Protein AF-A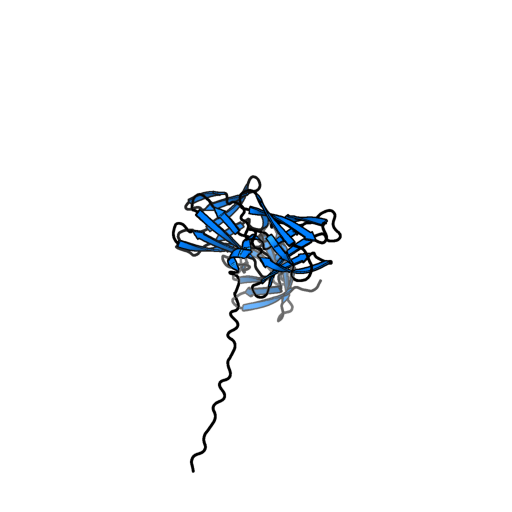0A2Z4GGL8-F1 (afdb_monomer)

Foldseek 3Di:
DDDDDDDDDDPDPPPPPPLPPLVVCLLVAAWFAWPPDPAGIWGWDDDPSFIKIDRVPPGIFTWDDDPDPQKTAGPVAGWIKHFDDDVQHTQWIWTGHPNDIIITGGDADQQVLVAAKWAFDPPDPFGIWGWDDDPNWIKIQTPNPGIFTWADHSHHQWTATPPQRKIWHFDADPVRGGFKTWIQRPNVRDITITTGPPCLVVVPVVLVAAKWAWDPDRKIWGWDDDPNFIWIDIPVDIFTWDDDPDRQKTAGPPAGWIKHFDADPVSHTAKIWIAHPNDTIIIGGDDD

pLDDT: mean 87.92, std 16.11, range [33.91, 98.38]

Mean predicted aligned error: 14.12 Å

Organism: NCBI:txid1784714

Sequence (288 aa):
MKKLLTLALLAFGVSNSYAQDAAKFDKYIGEYSVKDAPFSTIIISMNGGSLWGEAVGSGDSELLASDQENVFDLTSVDGTVSFAAEQGIIKSVVLSMNGEQVTGTRQFAPLSDFAGVYNFEAGGPVSKITVGEENGELSIDVPEFGQSTIENTSVNDMFYEPNYQSDFIFERNENGEVVKLKVDVKSQGVTLMGEKEMAATENSLEMYVGNFNFVDIDMSLQTKIKDGKIYGITEQGEAFLSATDEAHLYNIEGVPGTVKFKVNEVGSVTEVVLTYDGQPMTAYPSAE

Solvent-accessible surface area (backbone atoms only — not comparable to full-atom values): 16291 Å² total; per-residue (Å²): 141,81,85,84,80,83,81,81,80,78,81,76,78,79,77,80,74,76,70,52,67,56,80,76,48,42,45,66,39,43,43,17,48,32,69,98,58,103,37,55,38,36,40,30,44,78,56,97,62,40,43,31,41,30,38,52,98,76,52,66,29,51,45,43,81,49,99,47,87,60,28,21,37,41,72,78,49,81,36,37,42,36,54,45,62,58,98,83,23,55,46,34,41,35,44,36,46,90,91,44,77,48,57,18,43,52,59,74,81,65,70,72,61,69,41,42,44,25,45,31,55,87,92,52,96,49,60,45,39,38,33,42,79,51,99,93,36,40,29,36,38,27,89,87,79,46,74,50,61,39,40,85,49,28,35,78,61,29,28,39,28,77,92,61,48,22,41,42,38,51,40,59,50,99,87,68,46,62,46,33,39,37,38,39,28,62,81,75,74,44,78,46,64,20,41,40,53,68,68,61,68,77,71,44,67,66,53,66,42,45,50,25,39,36,77,93,48,102,49,45,42,38,32,39,81,53,96,92,32,45,32,41,38,39,93,88,50,69,37,47,44,41,82,52,98,49,86,60,30,24,37,38,57,95,51,79,35,35,41,36,54,40,63,48,98,86,60,43,59,63,35,36,39,40,30,49,83,87,44,77,44,52,22,33,65,54,84,130

Secondary structure (DSSP, 8-state):
---------------------GGGTTTT-EEEEESSSS-SEEEEEEETTEEEEEETTTEEEEEEE-SSTTEEEESSSSEEEEEEEETTEEEEEEEEETTEEEEEEEEPPPGGGT-EEEEE-TTSS-SEEEEEEETTEEEEEETTTEEEEEEE-SSTTEEEETTTTEEEEEEE-TTS-EEEEEEEETTTTEEEEEEE----GGG-GGGG-EEEEESSSS-EEEEEEETTEEEEEETTEEEEEEE-SSTTEEEETTSSEEEEEEE-TTS-EEEEEEEETTEEEEEEEPP-

Nearest PDB structures (foldseek):
  4run-assembly3_B  TM=5.864E-01  e=2.606E-01  Homo sapiens
  3eyc-assembly4_D  TM=5.874E-01  e=2.734E-01  Homo sapiens
  7dru-assembly4_D  TM=4.664E-01  e=8.249E-01  Canis lupus familiaris
  6xve-assembly1_A-2  TM=4.818E-01  e=2.054E+00  Bos taurus
  3bx8-assembly2_B  TM=3.325E-01  e=3.476E-01  unclassified

Radius of gyration: 28.77 Å; Cα contacts (8 Å, |Δi|>4): 601; chains: 1; bounding box: 98×62×64 Å

Structure (mmCIF, N/CA/C/O backbone):
data_AF-A0A2Z4GGL8-F1
#
_entry.id   AF-A0A2Z4GGL8-F1
#
loop_
_atom_site.group_PDB
_atom_site.id
_atom_site.type_symbol
_atom_site.label_atom_id
_atom_site.label_alt_id
_atom_site.label_comp_id
_atom_site.label_asym_id
_atom_site.label_entity_id
_atom_site.label_seq_id
_atom_site.pdbx_PDB_ins_code
_atom_site.Cartn_x
_atom_site.Cartn_y
_atom_site.Cartn_z
_atom_site.occupancy
_atom_site.B_iso_or_equiv
_atom_site.auth_seq_id
_atom_site.auth_comp_id
_atom_site.auth_asym_id
_atom_site.auth_atom_id
_atom_site.pdbx_PDB_model_num
ATOM 1 N N . MET A 1 1 ? -61.496 -43.560 -10.356 1.00 45.69 1 MET A N 1
ATOM 2 C CA . MET A 1 1 ? -60.094 -43.127 -10.174 1.00 45.69 1 MET A CA 1
ATOM 3 C C . MET A 1 1 ? -60.046 -41.610 -10.204 1.00 45.69 1 MET A C 1
ATOM 5 O O . MET A 1 1 ? -60.353 -41.052 -11.244 1.00 45.69 1 MET A O 1
ATOM 9 N N . LYS A 1 2 ? -59.716 -40.960 -9.087 1.00 35.81 2 LYS A N 1
ATOM 10 C CA . LYS A 1 2 ? -59.215 -39.576 -9.022 1.00 35.81 2 LYS A CA 1
ATOM 11 C C . LYS A 1 2 ? -58.495 -39.460 -7.677 1.00 35.81 2 LYS A C 1
ATOM 13 O O . LYS A 1 2 ? -59.139 -39.374 -6.640 1.00 35.81 2 LYS A O 1
ATOM 18 N N . LYS A 1 3 ? -57.170 -39.619 -7.699 1.00 36.94 3 LYS A N 1
ATOM 19 C CA . LYS A 1 3 ? -56.310 -39.382 -6.535 1.00 36.94 3 LYS A CA 1
ATOM 20 C C . LYS A 1 3 ? -56.195 -37.866 -6.375 1.00 36.94 3 LYS A C 1
ATOM 22 O O . LYS A 1 3 ? -55.784 -37.198 -7.319 1.00 36.94 3 LYS A O 1
ATOM 27 N N . LEU A 1 4 ? -56.607 -37.341 -5.226 1.00 35.47 4 LEU A N 1
ATOM 28 C CA . LEU A 1 4 ? -56.397 -35.945 -4.857 1.00 35.47 4 LEU A CA 1
ATOM 29 C C . LEU A 1 4 ? -54.989 -35.859 -4.250 1.00 35.47 4 LEU A C 1
ATOM 31 O O . LEU A 1 4 ? -54.737 -36.452 -3.204 1.00 35.47 4 LEU A O 1
ATOM 35 N N . LEU A 1 5 ? -54.057 -35.222 -4.959 1.00 37.44 5 LEU A N 1
ATOM 36 C CA . LEU A 1 5 ? -52.715 -34.939 -4.453 1.00 37.44 5 LEU A CA 1
ATOM 37 C C . LEU A 1 5 ? -52.789 -33.650 -3.625 1.00 37.44 5 LEU A C 1
ATOM 39 O O . LEU A 1 5 ? -53.087 -32.589 -4.169 1.00 37.44 5 LEU A O 1
ATOM 43 N N . THR A 1 6 ? -52.529 -33.741 -2.324 1.00 36.78 6 THR A N 1
ATOM 44 C CA . THR A 1 6 ? -52.338 -32.573 -1.457 1.00 36.78 6 THR A CA 1
ATOM 45 C C . THR A 1 6 ? -50.901 -32.088 -1.628 1.00 36.78 6 THR A C 1
ATOM 47 O O . THR A 1 6 ? -49.962 -32.792 -1.262 1.00 36.78 6 THR A O 1
ATOM 50 N N . LEU A 1 7 ? -50.727 -30.907 -2.221 1.00 33.91 7 LEU A N 1
ATOM 51 C CA . LEU A 1 7 ? -49.433 -30.246 -2.368 1.00 33.91 7 LEU A CA 1
ATOM 52 C C . LEU A 1 7 ? -49.121 -29.497 -1.061 1.00 33.91 7 LEU A C 1
ATOM 54 O O . LEU A 1 7 ? -49.798 -28.527 -0.727 1.00 33.91 7 LEU A O 1
ATOM 58 N N . ALA A 1 8 ? -48.135 -29.975 -0.303 1.00 40.47 8 ALA A N 1
ATOM 59 C CA . ALA A 1 8 ? -47.608 -29.269 0.859 1.00 40.47 8 ALA A CA 1
ATOM 60 C C . ALA A 1 8 ? -46.705 -28.124 0.376 1.00 40.47 8 ALA A C 1
ATOM 62 O O . ALA A 1 8 ? -45.658 -28.362 -0.225 1.00 40.47 8 ALA A O 1
ATOM 63 N N . LEU A 1 9 ? -47.134 -26.884 0.611 1.00 34.00 9 LEU A N 1
ATOM 64 C CA . LEU A 1 9 ? -46.344 -25.687 0.347 1.00 34.00 9 LEU A CA 1
ATOM 65 C C . LEU A 1 9 ? -45.307 -25.545 1.477 1.00 34.00 9 LEU A C 1
ATOM 67 O O . LEU A 1 9 ? -45.643 -25.142 2.589 1.00 34.00 9 LEU A O 1
ATOM 71 N N . LEU A 1 10 ? -44.058 -25.927 1.208 1.00 38.31 10 LEU A N 1
ATOM 72 C CA . LEU A 1 10 ? -42.910 -25.586 2.048 1.00 38.31 10 LEU A CA 1
ATOM 73 C C . LEU A 1 10 ? -42.675 -24.076 1.932 1.00 38.31 10 LEU A C 1
ATOM 75 O O . LEU A 1 10 ? -42.201 -23.591 0.906 1.00 38.31 10 LEU A O 1
ATOM 79 N N . ALA A 1 11 ? -43.038 -23.333 2.976 1.00 38.09 11 ALA A N 1
ATOM 80 C CA . ALA A 1 11 ? -42.631 -21.946 3.131 1.00 38.09 11 ALA A CA 1
ATOM 81 C C . ALA A 1 11 ? -41.122 -21.921 3.413 1.00 38.09 11 ALA A C 1
ATOM 83 O O . ALA A 1 11 ? -40.686 -22.153 4.539 1.00 38.09 11 ALA A O 1
ATOM 84 N N . PHE A 1 12 ? -40.320 -21.675 2.377 1.00 42.41 12 PHE A N 1
ATOM 85 C CA . PHE A 1 12 ? -38.943 -21.235 2.562 1.00 42.41 12 PHE A CA 1
ATOM 86 C C . PHE A 1 12 ? -38.993 -19.835 3.174 1.00 42.41 12 PHE A C 1
ATOM 88 O O . PHE A 1 12 ? -39.437 -18.882 2.532 1.00 42.41 12 PHE A O 1
ATOM 95 N N . GLY A 1 13 ? -38.586 -19.727 4.439 1.00 40.97 13 GLY A N 1
ATOM 96 C CA . GLY A 1 13 ? -38.293 -18.443 5.053 1.00 40.97 13 GLY A CA 1
ATOM 97 C C . GLY A 1 13 ? -37.165 -17.790 4.268 1.00 40.97 13 GLY A C 1
ATOM 98 O O . GLY A 1 13 ? -36.060 -18.323 4.209 1.00 40.97 13 GLY A O 1
ATOM 99 N N . VAL A 1 14 ? -37.460 -16.665 3.626 1.00 41.62 14 VAL A N 1
ATOM 100 C CA . VAL A 1 14 ? -36.439 -15.808 3.032 1.00 41.62 14 VAL A CA 1
ATOM 101 C C . VAL A 1 14 ? -35.749 -15.125 4.207 1.00 41.62 14 VAL A C 1
ATOM 103 O O . VAL A 1 14 ? -36.289 -14.188 4.792 1.00 41.62 14 VAL A O 1
ATOM 106 N N . SER A 1 15 ? -34.600 -15.642 4.630 1.00 38.50 15 SER A N 1
ATOM 107 C CA . SER A 1 15 ? -33.713 -14.896 5.514 1.00 38.50 15 SER A CA 1
ATOM 108 C C . SER A 1 15 ? -33.169 -13.726 4.702 1.00 38.50 15 SER A C 1
ATOM 110 O O . SER A 1 15 ? -32.301 -13.912 3.852 1.00 38.50 15 SER A O 1
ATOM 112 N N . ASN A 1 16 ? -33.716 -12.531 4.927 1.00 36.09 16 ASN A N 1
ATOM 113 C CA . ASN A 1 16 ? -33.069 -11.295 4.511 1.00 36.09 16 ASN A CA 1
ATOM 114 C C . ASN A 1 16 ? -31.767 -11.195 5.309 1.00 36.09 16 ASN A C 1
ATOM 116 O O . ASN A 1 16 ? -31.763 -10.725 6.444 1.00 36.09 16 ASN A O 1
ATOM 120 N N . SER A 1 17 ? -30.671 -11.688 4.741 1.00 40.69 17 SER A N 1
ATOM 121 C CA . SER A 1 17 ? -29.344 -11.281 5.170 1.00 40.69 17 SER A CA 1
ATOM 122 C C . SER A 1 17 ? -29.235 -9.797 4.839 1.00 40.69 17 SER A C 1
ATOM 124 O O . SER A 1 17 ? -29.082 -9.428 3.673 1.00 40.69 17 SER A O 1
ATOM 126 N N . TYR A 1 18 ? -29.374 -8.938 5.846 1.00 42.59 18 TYR A N 1
ATOM 127 C CA . TYR A 1 18 ? -28.859 -7.583 5.752 1.00 42.59 18 TYR A CA 1
ATOM 128 C C . TYR A 1 18 ? -27.344 -7.733 5.673 1.00 42.59 18 TYR A C 1
ATOM 130 O O . TYR A 1 18 ? -26.672 -7.793 6.695 1.00 42.59 18 TYR A O 1
ATOM 138 N N . ALA A 1 19 ? -26.815 -7.886 4.459 1.00 42.72 19 ALA A N 1
ATOM 139 C CA . ALA A 1 19 ? -25.414 -7.610 4.233 1.00 42.72 19 ALA A CA 1
ATOM 140 C C . ALA A 1 19 ? -25.239 -6.158 4.668 1.00 42.72 19 ALA A C 1
ATOM 142 O O . ALA A 1 19 ? -25.809 -5.251 4.051 1.00 42.72 19 ALA A O 1
ATOM 143 N N . GLN A 1 20 ? -24.567 -5.942 5.797 1.00 52.62 20 GLN A N 1
ATOM 144 C CA . GLN A 1 20 ? -24.110 -4.605 6.099 1.00 52.62 20 GLN A CA 1
ATOM 145 C C . GLN A 1 20 ? -23.243 -4.172 4.911 1.00 52.62 20 GLN A C 1
ATOM 147 O O . GLN A 1 20 ? -22.539 -4.988 4.313 1.00 52.62 20 GLN A O 1
ATOM 152 N N . ASP A 1 21 ? -23.382 -2.921 4.491 1.00 60.75 21 ASP A N 1
ATOM 153 C CA . ASP A 1 21 ? -22.623 -2.390 3.364 1.00 60.75 21 ASP A CA 1
ATOM 154 C C . ASP A 1 21 ? -21.144 -2.378 3.766 1.00 60.75 21 ASP A C 1
ATOM 156 O O . ASP A 1 21 ? -20.711 -1.473 4.474 1.00 60.75 21 ASP A O 1
ATOM 160 N N . ALA A 1 22 ? -20.415 -3.444 3.419 1.00 62.81 22 ALA A N 1
ATOM 161 C CA . ALA A 1 22 ? -19.072 -3.729 3.920 1.00 62.81 22 ALA A CA 1
ATOM 162 C C . ALA A 1 22 ? -18.122 -2.541 3.710 1.00 62.81 22 ALA A C 1
ATOM 164 O O . ALA A 1 22 ? -17.357 -2.200 4.608 1.00 62.81 22 ALA A O 1
ATOM 165 N N . ALA A 1 23 ? -18.293 -1.826 2.593 1.00 68.88 23 ALA A N 1
ATOM 166 C CA . ALA A 1 23 ? -17.534 -0.625 2.260 1.00 68.88 23 ALA A CA 1
ATOM 167 C C . ALA A 1 23 ? -17.698 0.517 3.285 1.00 68.88 23 ALA A C 1
ATOM 169 O O . ALA A 1 23 ? -16.837 1.386 3.412 1.00 68.88 23 ALA A O 1
ATOM 170 N N . LYS A 1 24 ? -18.792 0.546 4.061 1.00 80.31 24 LYS A N 1
ATOM 171 C CA . LYS A 1 24 ? -18.992 1.548 5.123 1.00 80.31 24 LYS A CA 1
ATOM 172 C C . LYS A 1 24 ? -18.108 1.318 6.340 1.00 80.31 24 LYS A C 1
ATOM 174 O O . LYS A 1 24 ? -17.941 2.252 7.130 1.00 80.31 24 LYS A O 1
ATOM 179 N N . PHE A 1 25 ? -17.581 0.110 6.524 1.00 90.19 25 PHE A N 1
ATOM 180 C CA . PHE A 1 25 ? -16.775 -0.219 7.695 1.00 90.19 25 PHE A CA 1
ATOM 181 C C . PHE A 1 25 ? -15.280 -0.208 7.452 1.00 90.19 25 PHE A C 1
ATOM 183 O O . PHE A 1 25 ? -14.537 -0.192 8.431 1.00 90.19 25 PHE A O 1
ATOM 190 N N . ASP A 1 26 ? -14.840 -0.110 6.198 1.00 92.00 26 ASP A N 1
ATOM 191 C CA . ASP A 1 26 ? -13.420 -0.035 5.840 1.00 92.00 26 ASP A CA 1
ATOM 192 C C . ASP A 1 26 ? -12.676 1.045 6.635 1.00 92.00 26 ASP A C 1
ATOM 194 O O . ASP A 1 26 ? -11.518 0.872 7.007 1.00 92.00 26 ASP A O 1
ATOM 198 N N . LYS A 1 27 ? -13.374 2.133 6.995 1.00 94.69 27 LYS A N 1
ATOM 199 C CA . LYS A 1 27 ? -12.821 3.224 7.805 1.00 94.69 27 LYS A CA 1
ATOM 200 C C . LYS A 1 27 ? -12.415 2.831 9.238 1.00 94.69 27 LYS A C 1
ATOM 202 O O . LYS A 1 27 ? -11.638 3.552 9.865 1.00 94.69 27 LYS A O 1
ATOM 207 N N . TYR A 1 28 ? -12.955 1.737 9.773 1.00 96.75 28 TYR A N 1
ATOM 208 C CA . TYR A 1 28 ? -12.682 1.249 11.130 1.00 96.75 28 TYR A CA 1
ATOM 209 C C . TYR A 1 28 ? -11.667 0.101 11.160 1.00 96.75 28 TYR A C 1
ATOM 211 O O . TYR A 1 28 ? -11.060 -0.132 12.206 1.00 96.75 28 TYR A O 1
ATOM 219 N N . ILE A 1 29 ? -11.489 -0.607 10.039 1.00 96.38 29 ILE A N 1
ATOM 220 C CA . ILE A 1 29 ? -10.598 -1.767 9.927 1.00 96.38 29 ILE A CA 1
ATOM 221 C C . ILE A 1 29 ? -9.152 -1.341 10.181 1.00 96.38 29 ILE A C 1
ATOM 223 O O . ILE A 1 29 ? -8.667 -0.358 9.620 1.00 96.38 29 ILE A O 1
ATOM 227 N N . GLY A 1 30 ? -8.438 -2.106 11.001 1.00 96.62 30 GLY A N 1
ATOM 228 C CA . GLY A 1 30 ? -7.033 -1.864 11.301 1.00 96.62 30 GLY A CA 1
ATOM 229 C C . GLY A 1 30 ? -6.625 -2.345 12.684 1.00 96.62 30 GLY A C 1
ATOM 230 O O . GLY A 1 30 ? -7.423 -2.897 13.443 1.00 96.62 30 GLY A O 1
ATOM 231 N N . GLU A 1 31 ? -5.360 -2.105 13.004 1.00 97.62 31 GLU A N 1
ATOM 232 C CA . GLU A 1 31 ? -4.778 -2.434 14.298 1.00 97.62 31 GLU A CA 1
ATOM 233 C C . GLU A 1 31 ? -4.680 -1.194 15.180 1.00 97.62 31 GLU A C 1
ATOM 235 O O . GLU A 1 31 ? -4.363 -0.093 14.725 1.00 97.62 31 GLU A O 1
ATOM 240 N N . TYR A 1 32 ? -4.929 -1.379 16.470 1.00 98.25 32 TYR A N 1
ATOM 241 C CA . TYR A 1 32 ? -4.910 -0.320 17.462 1.00 98.25 32 TYR A CA 1
ATOM 242 C C . TYR A 1 32 ? -4.030 -0.754 18.630 1.00 98.25 32 TYR A C 1
ATOM 244 O O . TYR A 1 32 ? -4.355 -1.692 19.356 1.00 98.25 32 TYR A O 1
ATOM 252 N N . SER A 1 33 ? -2.907 -0.062 18.818 1.00 97.88 33 SER A N 1
ATOM 253 C CA . SER A 1 33 ? -1.982 -0.318 19.918 1.00 97.88 33 SER A CA 1
ATOM 254 C C . SER A 1 33 ? -2.552 0.231 21.217 1.00 97.88 33 SER A C 1
ATOM 256 O O . SER A 1 33 ? -2.910 1.405 21.310 1.00 97.88 33 SER A O 1
ATOM 258 N N . VAL A 1 34 ? -2.610 -0.623 22.226 1.00 96.88 34 VAL A N 1
ATOM 259 C CA . VAL A 1 34 ? -3.137 -0.326 23.551 1.00 96.88 34 VAL A CA 1
ATOM 260 C C . VAL A 1 34 ? -1.986 -0.237 24.543 1.00 96.88 34 VAL A C 1
ATOM 262 O O . VAL A 1 34 ? -1.045 -1.032 24.511 1.00 96.88 34 VAL A O 1
ATOM 265 N N . LYS A 1 35 ? -2.079 0.732 25.454 1.00 92.94 35 LYS A N 1
ATOM 266 C CA . LYS A 1 35 ? -1.188 0.856 26.610 1.00 92.94 35 LYS A CA 1
ATOM 267 C C . LYS A 1 35 ? -1.979 0.601 27.887 1.00 92.94 35 LYS A C 1
ATOM 269 O O . LYS A 1 35 ? -3.176 0.867 27.934 1.00 92.94 35 LYS A O 1
ATOM 274 N N . ASP A 1 36 ? -1.291 0.092 28.906 1.00 88.44 36 ASP A N 1
ATOM 275 C CA . ASP A 1 36 ? -1.821 -0.054 30.267 1.00 88.44 36 ASP A CA 1
ATOM 276 C C . ASP A 1 36 ? -3.049 -0.987 30.402 1.00 88.44 36 ASP A C 1
ATOM 278 O O . ASP A 1 36 ? -3.914 -0.775 31.248 1.00 88.44 36 ASP A O 1
ATOM 282 N N . ALA A 1 37 ? -3.104 -2.056 29.599 1.00 90.12 37 ALA A N 1
ATOM 283 C CA . ALA A 1 37 ? -4.148 -3.089 29.622 1.00 90.12 37 ALA A CA 1
ATOM 284 C C . ALA A 1 37 ? -3.531 -4.510 29.612 1.00 90.12 37 ALA A C 1
ATOM 286 O O . ALA A 1 37 ? -2.352 -4.659 29.280 1.00 90.12 37 ALA A O 1
ATOM 287 N N . PRO A 1 38 ? -4.286 -5.578 29.954 1.00 89.12 38 PRO A N 1
ATOM 288 C CA . PRO A 1 38 ? -3.782 -6.961 29.919 1.00 89.12 38 PRO A CA 1
ATOM 289 C C . PRO A 1 38 ? -3.524 -7.510 28.500 1.00 89.12 38 PRO A C 1
ATOM 291 O O . PRO A 1 38 ? -3.033 -8.627 28.359 1.00 89.12 38 PRO A O 1
ATOM 294 N N . PHE A 1 39 ? -3.826 -6.727 27.464 1.00 94.00 39 PHE A N 1
ATOM 295 C CA . PHE A 1 39 ? -3.535 -6.979 26.055 1.00 94.00 39 PHE A CA 1
ATOM 296 C C . PHE A 1 39 ? -2.913 -5.721 25.432 1.00 94.00 39 PHE A C 1
ATOM 298 O O . PHE A 1 39 ? -3.141 -4.608 25.904 1.00 94.00 39 PHE A O 1
ATOM 305 N N . SER A 1 40 ? -2.128 -5.889 24.368 1.00 95.56 40 SER A N 1
ATOM 306 C CA . SER A 1 40 ? -1.394 -4.788 23.720 1.00 95.56 40 SER A CA 1
ATOM 307 C C . SER A 1 40 ? -2.026 -4.281 22.427 1.00 95.56 40 SER A C 1
ATOM 309 O O . SER A 1 40 ? -1.600 -3.248 21.911 1.00 95.56 40 SER A O 1
ATOM 311 N N . THR A 1 41 ? -3.008 -5.003 21.883 1.00 97.62 41 THR A N 1
ATOM 312 C CA . THR A 1 41 ? -3.548 -4.736 20.548 1.00 97.62 41 THR A CA 1
ATOM 313 C C . THR A 1 41 ? -5.041 -5.025 20.504 1.00 97.62 41 THR A C 1
ATOM 315 O O . THR A 1 41 ? -5.492 -6.050 21.018 1.00 97.62 41 THR A O 1
ATOM 318 N N . ILE A 1 42 ? -5.790 -4.130 19.862 1.00 98.25 42 ILE A N 1
ATOM 319 C CA . ILE A 1 42 ? -7.146 -4.384 19.377 1.00 98.25 42 ILE A CA 1
ATOM 320 C C . ILE A 1 42 ? -7.086 -4.451 17.850 1.00 98.25 42 ILE A C 1
ATOM 322 O O . ILE A 1 42 ? -6.559 -3.533 17.222 1.00 98.25 42 ILE A O 1
ATOM 326 N N . ILE A 1 43 ? -7.617 -5.513 17.255 1.00 98.19 43 ILE A N 1
ATOM 327 C CA . ILE A 1 43 ? -7.709 -5.691 15.803 1.00 98.19 43 ILE A CA 1
ATOM 328 C C . ILE A 1 43 ? -9.171 -5.554 15.403 1.00 98.19 43 ILE A C 1
ATOM 330 O O . ILE A 1 43 ? -10.026 -6.273 15.915 1.00 98.19 43 ILE A O 1
ATOM 334 N N . ILE A 1 44 ? -9.457 -4.641 14.480 1.00 98.00 44 ILE A N 1
ATOM 335 C CA . ILE A 1 44 ? -10.775 -4.494 13.865 1.00 98.00 44 ILE A CA 1
ATOM 336 C C . ILE A 1 44 ? -10.706 -5.056 12.453 1.00 98.00 44 ILE A C 1
ATOM 338 O O . ILE A 1 44 ? -9.875 -4.622 11.654 1.00 98.00 44 ILE A O 1
ATOM 342 N N . SER A 1 45 ? -11.571 -6.014 12.139 1.00 96.50 45 SER A N 1
ATOM 343 C CA . SER A 1 45 ? -11.551 -6.739 10.866 1.00 96.50 45 SER A CA 1
ATOM 344 C C . SER A 1 45 ? -12.958 -7.056 10.363 1.00 96.50 45 SER A C 1
ATOM 346 O O . SER A 1 45 ? -13.934 -6.958 11.103 1.00 96.50 45 SER A O 1
ATOM 348 N N . MET A 1 46 ? -13.070 -7.432 9.090 1.00 93.31 46 MET A N 1
ATOM 349 C CA . MET A 1 46 ? -14.314 -7.934 8.506 1.00 93.31 46 MET A CA 1
ATOM 350 C C . MET A 1 46 ? -14.256 -9.455 8.392 1.00 93.31 46 MET A C 1
ATOM 352 O O . MET A 1 46 ? -13.322 -10.002 7.809 1.00 93.31 46 MET A O 1
ATOM 356 N N . ASN A 1 47 ? -15.282 -10.141 8.889 1.00 90.81 47 ASN A N 1
ATOM 357 C CA . ASN A 1 47 ? -15.434 -11.586 8.744 1.00 90.81 47 ASN A CA 1
ATOM 358 C C . ASN A 1 47 ? -16.897 -11.923 8.441 1.00 90.81 47 ASN A C 1
ATOM 360 O O . ASN A 1 47 ? -17.808 -11.506 9.155 1.00 90.81 47 ASN A O 1
ATOM 364 N N . GLY A 1 48 ? -17.135 -12.647 7.345 1.00 85.25 48 GLY A N 1
ATOM 365 C CA . GLY A 1 48 ? -18.484 -13.055 6.942 1.00 85.25 48 GLY A CA 1
ATOM 366 C C . GLY A 1 48 ? -19.440 -11.897 6.624 1.00 85.25 48 GLY A C 1
ATOM 367 O O . GLY A 1 48 ? -20.650 -12.092 6.661 1.00 85.25 48 GLY A O 1
ATOM 368 N N . GLY A 1 49 ? -18.918 -10.703 6.315 1.00 86.75 49 GLY A N 1
ATOM 369 C CA . GLY A 1 49 ? -19.721 -9.496 6.081 1.00 86.75 49 GLY A CA 1
ATOM 370 C C . GLY A 1 49 ? -20.100 -8.721 7.348 1.00 86.75 49 GLY A C 1
ATOM 371 O O . GLY A 1 49 ? -20.761 -7.691 7.233 1.00 86.75 49 GLY A O 1
ATOM 372 N N . SER A 1 50 ? -19.651 -9.176 8.517 1.00 91.88 50 SER A N 1
ATOM 373 C CA . SER A 1 50 ? -19.788 -8.468 9.789 1.00 91.88 50 SER A CA 1
ATOM 374 C C . SER A 1 50 ? -18.458 -7.859 10.219 1.00 91.88 50 SER A C 1
ATOM 376 O O . SER A 1 50 ? -17.390 -8.388 9.897 1.00 91.88 50 SER A O 1
ATOM 378 N N . LEU A 1 51 ? -18.531 -6.767 10.976 1.00 95.81 51 LEU A N 1
ATOM 379 C CA . LEU A 1 51 ? -17.379 -6.160 11.631 1.00 95.81 51 LEU A CA 1
ATOM 380 C C . LEU A 1 51 ? -17.065 -6.918 12.928 1.00 95.81 51 LEU A C 1
ATOM 382 O O . LEU A 1 51 ? -17.969 -7.246 13.693 1.00 95.81 51 LEU A O 1
ATOM 386 N N . TRP A 1 52 ? -15.790 -7.180 13.179 1.00 97.31 52 TRP A N 1
ATOM 387 C CA . TRP A 1 52 ? -15.297 -7.892 14.355 1.00 97.31 52 TRP A CA 1
ATOM 388 C C . TRP A 1 52 ? -14.209 -7.089 15.047 1.00 97.31 52 TRP A C 1
ATOM 390 O O . TRP A 1 52 ? -13.407 -6.424 14.390 1.00 97.31 52 TRP A O 1
ATOM 400 N N . GLY A 1 53 ? -14.185 -7.174 16.373 1.00 97.75 53 GLY A N 1
ATOM 401 C CA . GLY A 1 53 ? -13.121 -6.644 17.210 1.00 97.75 53 GLY A CA 1
ATOM 402 C C . GLY A 1 53 ? -12.493 -7.755 18.037 1.00 97.75 53 GLY A C 1
ATOM 403 O O . GLY A 1 53 ? -13.195 -8.444 18.773 1.00 97.75 53 GLY A O 1
ATOM 404 N N . GLU A 1 54 ? -11.178 -7.908 17.938 1.00 97.56 54 GLU A N 1
ATOM 405 C CA . GLU A 1 54 ? -10.381 -8.816 18.761 1.00 97.56 54 GLU A CA 1
ATOM 406 C C . GLU A 1 54 ? -9.482 -8.005 19.693 1.00 97.56 54 GLU A C 1
ATOM 408 O O . GLU A 1 54 ? -8.659 -7.217 19.234 1.00 97.56 54 GLU A O 1
ATOM 413 N N . ALA A 1 55 ? -9.594 -8.224 21.000 1.00 96.31 55 ALA A N 1
ATOM 414 C CA . ALA A 1 55 ? -8.562 -7.833 21.951 1.00 96.31 55 ALA A CA 1
ATOM 415 C C . ALA A 1 55 ? -7.564 -8.993 22.047 1.00 96.31 55 ALA A C 1
ATOM 417 O O . ALA A 1 55 ? -7.864 -10.021 22.659 1.00 96.31 55 ALA A O 1
ATOM 418 N N . VAL A 1 56 ? -6.392 -8.857 21.422 1.00 94.31 56 VAL A N 1
ATOM 419 C CA . VAL A 1 56 ? -5.459 -9.976 21.202 1.00 94.31 56 VAL A CA 1
ATOM 420 C C . VAL A 1 56 ? -5.088 -10.649 22.526 1.00 94.31 56 VAL A C 1
ATOM 422 O O . VAL A 1 56 ? -4.594 -10.011 23.457 1.00 94.31 56 VAL A O 1
ATOM 425 N N . GLY A 1 57 ? -5.344 -11.956 22.618 1.00 91.56 57 GLY A N 1
ATOM 426 C CA . GLY A 1 57 ? -5.127 -12.756 23.831 1.00 91.56 57 GLY A CA 1
ATOM 427 C C . GLY A 1 57 ? -6.219 -12.638 24.905 1.00 91.56 57 GLY A C 1
ATOM 428 O O . GLY A 1 57 ? -6.135 -13.322 25.922 1.00 91.56 57 GLY A O 1
ATOM 429 N N . SER A 1 58 ? -7.242 -11.809 24.685 1.00 91.81 58 SER A N 1
ATOM 430 C CA . SER A 1 58 ? -8.389 -11.604 25.586 1.00 91.81 58 SER A CA 1
ATOM 431 C C . SER A 1 58 ? -9.741 -11.990 24.969 1.00 91.81 58 SER A C 1
ATOM 433 O O . SER A 1 58 ? -10.710 -12.140 25.710 1.00 91.81 58 SER A O 1
ATOM 435 N N . GLY A 1 59 ? -9.798 -12.213 23.651 1.00 93.81 59 GLY A N 1
ATOM 436 C CA . GLY A 1 59 ? -10.968 -12.723 22.929 1.00 93.81 59 GLY A CA 1
ATOM 437 C C . GLY A 1 59 ? -11.494 -11.759 21.866 1.00 93.81 59 GLY A C 1
ATOM 438 O O . GLY A 1 59 ? -10.991 -10.645 21.711 1.00 93.81 59 GLY A O 1
ATOM 439 N N . ASP A 1 60 ? -12.515 -12.202 21.143 1.00 96.50 60 ASP A N 1
ATOM 440 C CA . ASP A 1 60 ? -13.143 -11.495 20.033 1.00 96.50 60 ASP A CA 1
ATOM 441 C C . ASP A 1 60 ? -14.664 -11.343 20.203 1.00 96.50 60 ASP A C 1
ATOM 443 O O . ASP A 1 60 ? -15.323 -12.009 21.010 1.00 96.50 60 ASP A O 1
ATOM 447 N N . SER A 1 61 ? -15.231 -10.400 19.456 1.00 97.25 61 SER A N 1
ATOM 448 C CA . SER A 1 61 ? -16.668 -10.154 19.392 1.00 97.25 61 SER A 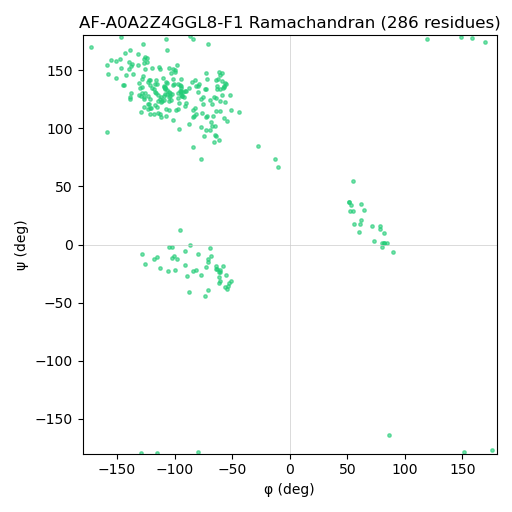CA 1
ATOM 449 C C . SER A 1 61 ? -17.055 -9.584 18.037 1.00 97.25 61 SER A C 1
ATOM 451 O O . SER A 1 61 ? -16.368 -8.714 17.498 1.00 97.25 61 SER A O 1
ATOM 453 N N . GLU A 1 62 ? -18.221 -9.988 17.538 1.00 97.12 62 GLU A N 1
ATOM 454 C CA . GLU A 1 62 ? -18.909 -9.245 16.485 1.00 97.12 62 GLU A CA 1
ATOM 455 C C . GLU A 1 62 ? -19.310 -7.865 17.028 1.00 97.12 62 GLU A C 1
ATOM 457 O O . GLU A 1 62 ? -19.689 -7.747 18.202 1.00 97.12 62 GLU A O 1
ATOM 462 N N . LEU A 1 63 ? -19.202 -6.842 16.180 1.00 97.12 63 LEU A N 1
ATOM 463 C CA . LEU A 1 63 ? -19.510 -5.444 16.468 1.00 97.12 63 LEU A CA 1
ATOM 464 C C . LEU A 1 63 ? -20.801 -5.053 15.746 1.00 97.12 63 LEU A C 1
ATOM 466 O O . LEU A 1 63 ? -20.832 -4.925 14.520 1.00 97.12 63 LEU A O 1
ATOM 470 N N . LEU A 1 64 ? -21.872 -4.827 16.502 1.00 95.12 64 LEU A N 1
ATOM 471 C CA . LEU A 1 64 ? -23.150 -4.386 15.945 1.00 95.12 64 LEU A CA 1
ATOM 472 C C . LEU A 1 64 ? -23.251 -2.870 16.008 1.00 95.12 64 LEU A C 1
ATOM 474 O O . LEU A 1 64 ? -23.051 -2.280 17.060 1.00 95.12 64 LEU A O 1
ATOM 478 N N . ALA A 1 65 ? -23.568 -2.229 14.884 1.00 93.50 65 ALA A N 1
ATOM 479 C CA . ALA A 1 65 ? -23.759 -0.784 14.860 1.00 93.50 65 ALA A CA 1
ATOM 480 C C . ALA A 1 65 ? -24.871 -0.374 15.838 1.00 93.50 65 ALA A C 1
ATOM 482 O O . ALA A 1 65 ? -25.977 -0.915 15.778 1.00 93.50 65 ALA A O 1
ATOM 483 N N . SER A 1 66 ? -24.567 0.588 16.705 1.00 93.00 66 SER A N 1
ATOM 484 C CA . SER A 1 66 ? -25.545 1.174 17.620 1.00 93.00 66 SER A CA 1
ATOM 485 C C . SER A 1 66 ? -26.303 2.335 16.957 1.00 93.00 66 SER A C 1
ATOM 487 O O . SER A 1 66 ? -26.023 2.728 15.821 1.00 93.00 66 SER A O 1
ATOM 489 N N . ASP A 1 67 ? -27.232 2.943 17.698 1.00 91.50 67 ASP A N 1
ATOM 490 C CA . ASP A 1 67 ? -27.908 4.180 17.284 1.00 91.50 67 ASP A CA 1
ATOM 491 C C . ASP A 1 67 ? -26.971 5.410 17.274 1.00 91.50 67 ASP A C 1
ATOM 493 O O . ASP A 1 67 ? -27.351 6.484 16.798 1.00 91.50 67 ASP A O 1
ATOM 497 N N . GLN A 1 68 ? -25.752 5.281 17.809 1.00 92.88 68 GLN A N 1
ATOM 498 C CA . GLN A 1 68 ? -24.738 6.331 17.830 1.00 92.88 68 GLN A CA 1
ATOM 499 C C . GLN A 1 68 ? -23.688 6.121 16.735 1.00 92.88 68 GLN A C 1
ATOM 501 O O . GLN A 1 68 ? -23.194 5.018 16.499 1.00 92.88 68 GLN A O 1
ATOM 506 N N . GLU A 1 69 ? -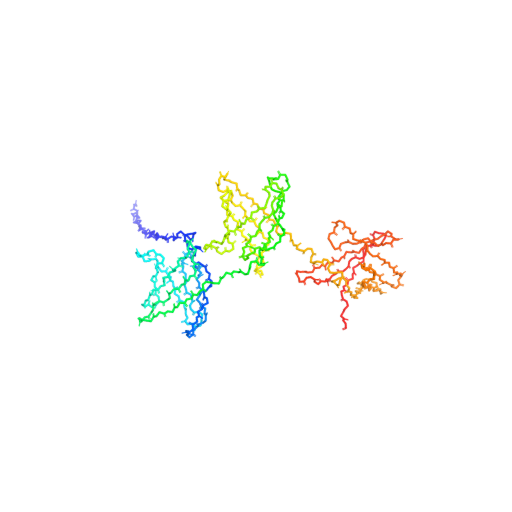23.303 7.213 16.073 1.00 92.06 69 GLU A N 1
ATOM 507 C CA . GLU A 1 69 ? -22.269 7.168 15.043 1.00 92.06 69 GLU A CA 1
ATOM 508 C C . GLU A 1 69 ? -20.922 6.731 15.633 1.00 92.06 69 GLU A C 1
ATOM 510 O O . GLU A 1 69 ? -20.505 7.223 16.680 1.00 92.06 69 GLU A O 1
ATOM 515 N N . ASN A 1 70 ? -20.218 5.846 14.921 1.00 95.12 70 ASN A N 1
ATOM 516 C CA . ASN A 1 70 ? -18.917 5.304 15.317 1.00 95.12 70 ASN A CA 1
ATOM 517 C C . ASN A 1 70 ? -18.940 4.518 16.644 1.00 95.12 70 ASN A C 1
ATOM 519 O O . ASN A 1 70 ? -17.876 4.300 17.221 1.00 95.12 70 ASN A O 1
ATOM 523 N N . VAL A 1 71 ? -20.111 4.087 17.123 1.00 97.00 71 VAL A N 1
ATOM 524 C CA . VAL A 1 71 ? -20.260 3.257 18.327 1.00 97.00 71 VAL A CA 1
ATOM 525 C C . VAL A 1 71 ? -20.926 1.935 17.967 1.00 97.00 71 VAL A C 1
ATOM 527 O O . VAL A 1 71 ? -21.923 1.899 17.239 1.00 97.00 71 VAL A O 1
ATOM 530 N N . PHE A 1 72 ? -20.368 0.856 18.501 1.00 97.62 72 PHE A N 1
ATOM 531 C CA . PHE A 1 72 ? -20.781 -0.511 18.248 1.00 97.62 72 PHE A CA 1
ATOM 532 C C . PHE A 1 72 ? -20.953 -1.277 19.558 1.00 97.62 72 PHE A C 1
ATOM 534 O O . PHE A 1 72 ? -20.116 -1.168 20.454 1.00 97.62 72 PHE A O 1
ATOM 541 N N . ASP A 1 73 ? -22.004 -2.081 19.639 1.00 97.44 73 ASP A N 1
ATOM 542 C CA . ASP A 1 73 ? -22.264 -2.986 20.751 1.00 97.44 73 ASP A CA 1
ATOM 543 C C . ASP A 1 73 ? -21.519 -4.312 20.547 1.00 97.44 73 ASP A C 1
ATOM 545 O O . ASP A 1 73 ? -21.458 -4.849 19.434 1.00 97.44 73 ASP A O 1
ATOM 549 N N . LEU A 1 74 ? -20.963 -4.849 21.634 1.00 96.75 74 LEU A N 1
ATOM 550 C CA . LEU A 1 74 ? -20.360 -6.180 21.666 1.00 96.75 74 LEU A CA 1
ATOM 551 C C . LEU A 1 74 ? -21.456 -7.242 21.802 1.00 96.75 74 LEU A C 1
ATOM 553 O O . LEU A 1 74 ? -22.380 -7.115 22.602 1.00 96.75 74 LEU A O 1
ATOM 557 N N . THR A 1 75 ? -21.352 -8.324 21.036 1.00 96.31 75 THR A N 1
ATOM 558 C CA . THR A 1 75 ? -22.323 -9.429 21.078 1.00 96.31 75 THR A CA 1
ATOM 559 C C . THR A 1 75 ? -21.969 -10.500 22.102 1.00 96.31 75 THR A C 1
ATOM 561 O O . THR A 1 75 ? -22.860 -11.191 22.600 1.00 96.31 75 THR A O 1
ATOM 564 N N . SER A 1 76 ? -20.682 -10.663 22.423 1.00 91.06 76 SER A N 1
ATOM 565 C CA . SER A 1 76 ? -20.213 -11.708 23.340 1.00 91.06 76 SER A CA 1
ATOM 566 C C . SER A 1 76 ? -20.308 -11.309 24.816 1.00 91.06 76 SER A C 1
ATOM 568 O O . SER A 1 76 ? -20.377 -12.180 25.686 1.00 91.06 76 SER A O 1
ATOM 570 N N . VAL A 1 77 ? -20.331 -10.006 25.108 1.00 90.88 77 VAL A N 1
ATOM 571 C CA . VAL A 1 77 ? -20.259 -9.423 26.456 1.00 90.88 77 VAL A CA 1
ATOM 572 C C . VAL A 1 77 ? -20.988 -8.080 26.504 1.00 90.88 77 VAL A C 1
ATOM 574 O O . VAL A 1 77 ? -21.139 -7.425 25.481 1.00 90.88 77 VAL A O 1
ATOM 577 N N . ASP A 1 78 ? -21.406 -7.648 27.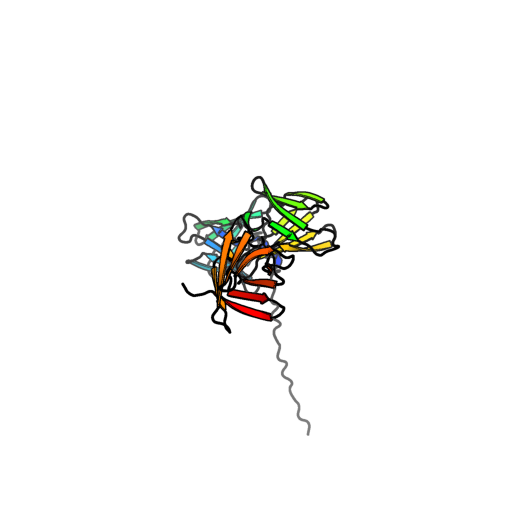697 1.00 93.81 78 ASP A N 1
ATOM 578 C CA . ASP A 1 78 ? -21.964 -6.304 27.885 1.00 93.81 78 ASP A CA 1
ATOM 579 C C . ASP A 1 78 ? -20.842 -5.257 27.807 1.00 93.81 78 ASP A C 1
ATOM 581 O O . ASP A 1 78 ? -19.955 -5.189 28.669 1.00 93.81 78 ASP A O 1
ATOM 585 N N . GLY A 1 79 ? -20.846 -4.481 26.730 1.00 96.12 79 GLY A N 1
ATOM 586 C CA . GLY A 1 79 ? -19.843 -3.468 26.459 1.00 96.12 79 GLY A CA 1
ATOM 587 C C . GLY A 1 79 ? -19.947 -2.913 25.047 1.00 96.12 79 GLY A C 1
ATOM 588 O O . GLY A 1 79 ? -20.731 -3.379 24.221 1.00 96.12 79 GLY A O 1
ATOM 589 N N . THR A 1 80 ? -19.131 -1.902 24.774 1.00 97.88 80 THR A N 1
ATOM 590 C CA . THR A 1 80 ? -19.159 -1.166 23.509 1.00 97.88 80 THR A CA 1
ATOM 591 C C . THR A 1 80 ? -17.759 -0.876 22.999 1.00 97.88 80 THR A C 1
ATOM 593 O O . THR A 1 80 ? -16.823 -0.679 23.779 1.00 97.88 80 THR A O 1
ATOM 596 N N . VAL A 1 81 ? -17.640 -0.735 21.686 1.00 98.19 81 VAL A N 1
ATOM 597 C CA . VAL A 1 81 ? -16.472 -0.191 20.998 1.00 98.19 81 VAL A CA 1
ATOM 598 C C . VAL A 1 81 ? -16.864 1.133 20.356 1.00 98.19 81 VAL A C 1
ATOM 600 O O . VAL A 1 81 ? -17.807 1.186 19.573 1.00 98.19 81 VAL A O 1
ATOM 603 N N . SER A 1 82 ? -16.139 2.206 20.660 1.00 98.00 82 SER A N 1
ATOM 604 C CA . SER A 1 82 ? -16.331 3.509 20.015 1.00 98.00 82 SER A CA 1
ATOM 605 C C . SER A 1 82 ? -15.063 3.984 19.325 1.00 98.00 82 SER A C 1
ATOM 607 O O . SER A 1 82 ? -13.974 3.832 19.875 1.00 98.00 82 SER A O 1
ATOM 609 N N . PHE A 1 83 ? -15.196 4.612 18.163 1.00 98.31 83 PHE A N 1
AT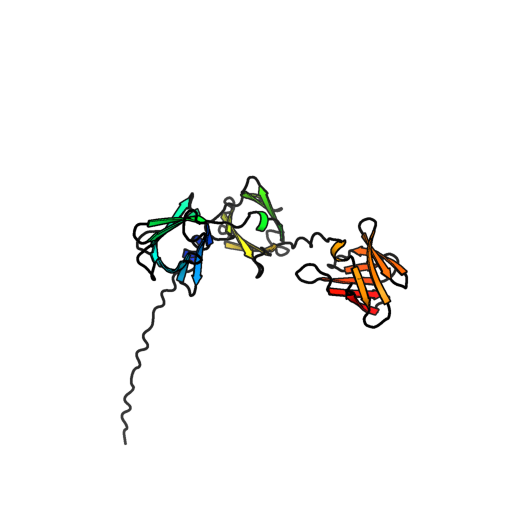OM 610 C CA . PHE A 1 83 ? -14.071 5.143 17.398 1.00 98.31 83 PHE A CA 1
ATOM 611 C C . PHE A 1 83 ? -14.053 6.667 17.428 1.00 98.31 83 PHE A C 1
ATOM 613 O O . PHE A 1 83 ? -15.086 7.310 17.230 1.00 98.31 83 PHE A O 1
ATOM 620 N N . ALA A 1 84 ? -12.869 7.249 17.624 1.00 96.62 84 ALA A N 1
ATOM 621 C CA . ALA A 1 84 ? -12.686 8.694 17.562 1.00 96.62 84 ALA A CA 1
ATOM 622 C C . ALA A 1 84 ? -11.952 9.098 16.281 1.00 96.62 84 ALA A C 1
ATOM 624 O O . ALA A 1 84 ? -10.922 8.521 15.911 1.00 96.62 84 ALA A O 1
ATOM 625 N N . ALA A 1 85 ? -12.502 10.117 15.619 1.00 95.00 85 ALA A N 1
ATOM 626 C CA . ALA A 1 85 ? -11.927 10.718 14.430 1.00 95.00 85 ALA A CA 1
ATOM 627 C C . ALA A 1 85 ? -11.220 12.036 14.766 1.00 95.00 85 ALA A C 1
ATOM 629 O O . ALA A 1 85 ? -11.779 12.887 15.458 1.00 95.00 85 ALA A O 1
ATOM 630 N N . GLU A 1 86 ? -10.043 12.248 14.190 1.00 93.75 86 GLU A N 1
ATOM 631 C CA . GLU A 1 86 ? -9.371 13.545 14.142 1.00 93.75 86 GLU A CA 1
ATOM 632 C C . GLU A 1 86 ? -9.302 13.980 12.681 1.00 93.75 86 GLU A C 1
ATOM 634 O O . GLU A 1 86 ? -8.831 13.229 11.832 1.00 93.75 86 GLU A O 1
ATOM 639 N N . GLN A 1 87 ? -9.839 15.165 12.369 1.00 89.94 87 GLN A N 1
ATOM 640 C CA . GLN A 1 87 ? -9.930 15.673 10.989 1.00 89.94 87 GLN A CA 1
ATOM 641 C C . GLN A 1 87 ? -10.613 14.689 10.010 1.00 89.94 87 GLN A C 1
ATOM 643 O O . GLN A 1 87 ? -10.272 14.618 8.837 1.00 89.94 87 GLN A O 1
ATOM 648 N N . GLY A 1 88 ? -11.595 13.917 10.492 1.00 89.31 88 GLY A N 1
ATOM 649 C CA . GLY A 1 88 ? -12.306 12.916 9.682 1.00 89.31 88 GLY A CA 1
ATOM 650 C C . GLY A 1 88 ? -11.575 11.576 9.527 1.00 89.31 88 GLY A C 1
ATOM 651 O O . GLY A 1 88 ? -12.108 10.667 8.890 1.00 89.31 88 GLY A O 1
ATOM 652 N N . ILE A 1 89 ? -10.399 11.421 10.142 1.00 93.69 89 ILE A N 1
ATOM 653 C CA . ILE A 1 89 ? -9.602 10.192 10.123 1.00 93.69 89 ILE A CA 1
ATOM 654 C C . ILE A 1 89 ? -9.765 9.457 11.453 1.00 93.69 89 ILE A C 1
ATOM 656 O O . ILE A 1 89 ? -9.472 10.028 12.500 1.00 93.69 89 ILE A O 1
ATOM 660 N N . ILE A 1 90 ? -10.186 8.190 11.444 1.00 97.00 90 ILE A N 1
ATOM 661 C CA . ILE A 1 90 ? -10.238 7.363 12.659 1.00 97.00 90 ILE A CA 1
ATOM 662 C C . ILE A 1 90 ? -8.813 7.162 13.192 1.00 97.00 90 ILE A C 1
ATOM 664 O O . ILE A 1 90 ? -7.989 6.534 12.524 1.00 97.00 90 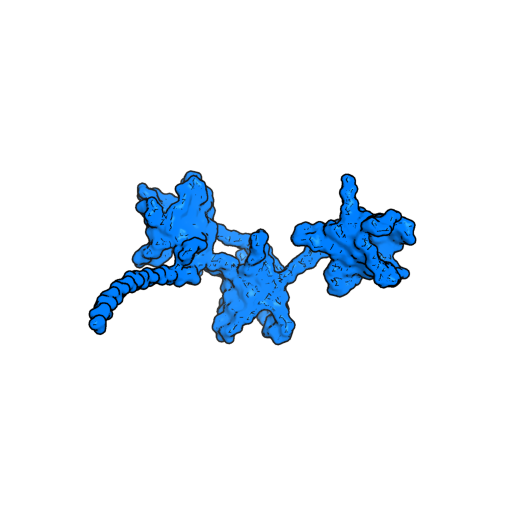ILE A O 1
ATOM 668 N N . LYS A 1 91 ? -8.525 7.692 14.388 1.00 96.62 91 LYS A N 1
ATOM 669 C CA . LYS A 1 91 ? -7.199 7.644 15.038 1.00 96.62 91 LYS A CA 1
ATOM 670 C C . LYS A 1 91 ? -7.168 6.791 16.299 1.00 96.62 91 LYS A C 1
ATOM 672 O O . LYS A 1 91 ? -6.089 6.360 16.707 1.00 96.62 91 LYS A O 1
ATOM 677 N N . SER A 1 92 ? -8.314 6.523 16.915 1.00 97.62 92 SER A N 1
ATOM 678 C CA . SER A 1 92 ? -8.369 5.687 18.109 1.00 97.62 92 SER A CA 1
ATOM 679 C C . SER A 1 92 ? -9.652 4.878 18.209 1.00 97.62 92 SER A C 1
ATOM 681 O O . SER A 1 92 ? -10.677 5.195 17.600 1.00 97.62 92 SER A O 1
ATOM 683 N N . VAL A 1 93 ? -9.554 3.823 19.009 1.00 98.38 93 VAL A N 1
ATOM 684 C CA . VAL A 1 93 ? -10.651 2.962 19.429 1.00 98.38 93 VAL A CA 1
ATOM 685 C C . VAL A 1 93 ? -10.715 2.973 20.952 1.00 98.38 93 VAL A C 1
ATOM 687 O O . VAL A 1 93 ? -9.683 2.995 21.622 1.00 98.38 93 VAL A O 1
ATOM 690 N N . VAL A 1 94 ? -11.918 2.963 21.509 1.00 97.94 94 VAL A N 1
ATOM 691 C CA . VAL A 1 94 ? -12.158 2.853 22.947 1.00 97.94 94 VAL A CA 1
ATOM 692 C C . VAL A 1 94 ? -13.051 1.647 23.185 1.00 97.94 94 VAL A C 1
ATOM 694 O O . VAL A 1 94 ? -14.195 1.621 22.735 1.00 97.94 94 VAL A O 1
ATOM 697 N N . LEU A 1 95 ? -12.524 0.661 23.902 1.00 97.44 95 LEU A N 1
ATOM 698 C CA . LEU A 1 95 ? -13.272 -0.479 24.413 1.00 97.44 95 LEU A CA 1
ATOM 699 C C . LEU A 1 95 ? -13.797 -0.127 25.806 1.00 97.44 95 LEU A C 1
ATOM 701 O O . LEU A 1 95 ? -13.009 0.193 26.694 1.00 97.44 95 LEU A O 1
ATOM 705 N N . SER A 1 96 ? -15.113 -0.188 25.997 1.00 96.19 96 SER A N 1
ATOM 706 C CA . SER A 1 96 ? -15.770 0.035 27.288 1.00 96.19 96 SER A CA 1
ATOM 707 C C . SER A 1 96 ? -16.446 -1.249 27.752 1.00 96.19 96 SER A C 1
ATOM 709 O O . SER A 1 96 ? -17.356 -1.738 27.085 1.00 96.19 96 SER A O 1
ATOM 711 N N . MET A 1 97 ? -16.026 -1.789 28.893 1.00 92.94 97 MET A N 1
ATOM 712 C CA . MET A 1 97 ? -16.573 -3.022 29.468 1.00 92.94 97 MET A CA 1
ATOM 713 C C . MET A 1 97 ? -16.605 -2.916 30.990 1.00 92.94 97 MET A C 1
ATOM 715 O O . MET A 1 97 ? -15.644 -2.454 31.598 1.00 92.94 97 MET A O 1
ATOM 719 N N . ASN A 1 98 ? -17.695 -3.356 31.627 1.00 88.62 98 ASN A N 1
ATOM 720 C CA . ASN A 1 98 ? -17.835 -3.382 33.094 1.00 88.62 98 ASN A CA 1
ATOM 721 C C . ASN A 1 98 ? -17.533 -2.039 33.804 1.00 88.62 98 ASN A C 1
ATOM 723 O O . ASN A 1 98 ? -17.110 -2.021 34.958 1.00 88.62 98 ASN A O 1
ATOM 727 N N . GLY A 1 99 ? -17.749 -0.909 33.124 1.00 88.00 99 GLY A N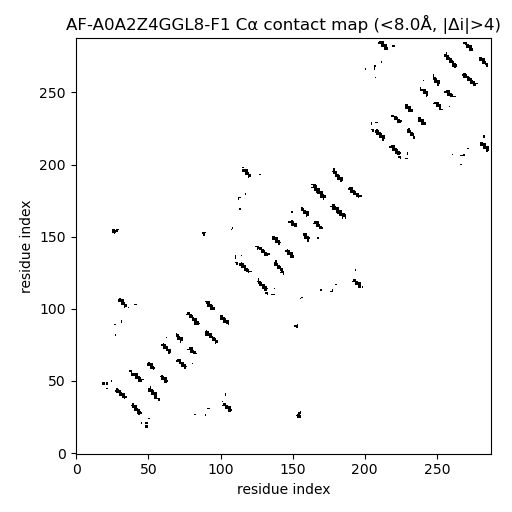 1
ATOM 728 C CA . GLY A 1 99 ? -17.443 0.429 33.643 1.00 88.00 99 GLY A CA 1
ATOM 729 C C . GLY A 1 99 ? -15.972 0.854 33.537 1.00 88.00 99 GLY A C 1
ATOM 730 O O . GLY A 1 99 ? -15.649 1.968 33.943 1.00 88.00 99 GLY A O 1
ATOM 731 N N . GLU A 1 100 ? -15.097 0.019 32.976 1.00 91.81 100 GLU A N 1
ATOM 732 C CA . GLU A 1 100 ? -13.714 0.363 32.634 1.00 91.81 100 GLU A CA 1
ATOM 733 C C . GLU A 1 100 ? -13.589 0.725 31.150 1.00 91.81 100 GLU A C 1
ATOM 735 O O . GLU A 1 100 ? -14.389 0.287 30.318 1.00 91.81 100 GLU A O 1
ATOM 740 N N . GLN A 1 101 ? -12.581 1.537 30.823 1.00 95.25 101 GLN A N 1
ATOM 741 C CA . GLN A 1 101 ? -12.282 1.949 29.454 1.00 95.25 101 GLN A CA 1
ATOM 742 C C . GLN A 1 101 ? -10.819 1.703 29.119 1.00 95.25 101 GLN A C 1
ATOM 744 O O . GLN A 1 101 ? -9.923 2.066 29.880 1.00 95.25 101 GLN A O 1
ATOM 749 N N . VAL A 1 102 ? -10.594 1.146 27.936 1.00 95.94 102 VAL A N 1
ATOM 750 C CA . VAL A 1 102 ? -9.273 0.915 27.360 1.00 95.94 102 VAL A CA 1
ATOM 751 C C . VAL A 1 102 ? -9.212 1.618 26.014 1.00 95.94 102 VAL A C 1
ATOM 753 O O . VAL A 1 102 ? -10.083 1.424 25.170 1.00 95.94 102 VAL A O 1
ATOM 756 N N . THR A 1 103 ? -8.189 2.446 25.809 1.00 97.62 103 THR A N 1
ATOM 757 C CA . THR A 1 103 ? -7.996 3.187 24.555 1.00 97.62 103 THR A CA 1
ATOM 758 C C . THR A 1 103 ? -6.851 2.584 23.751 1.00 97.62 103 THR A C 1
ATOM 760 O O . THR A 1 103 ? -5.752 2.399 24.274 1.00 97.62 103 THR A O 1
ATOM 763 N N . GLY A 1 104 ? -7.104 2.317 22.473 1.00 98.12 104 GLY A N 1
ATOM 764 C CA . GLY A 1 104 ? -6.103 1.932 21.488 1.00 98.12 104 GLY A CA 1
ATOM 765 C C . GLY A 1 104 ? -5.857 3.044 20.470 1.00 98.12 104 GLY A C 1
ATOM 766 O O . GLY A 1 104 ? -6.799 3.643 19.952 1.00 98.12 104 GLY A O 1
ATOM 767 N N . THR A 1 105 ? -4.594 3.313 20.155 1.00 97.94 105 THR A N 1
ATOM 768 C CA . THR A 1 105 ? -4.178 4.234 19.089 1.00 97.94 105 THR A CA 1
ATOM 769 C C . THR A 1 105 ? -3.989 3.468 17.791 1.00 97.94 105 THR A C 1
ATOM 771 O O . THR A 1 105 ? -3.224 2.501 17.748 1.00 97.94 105 THR A O 1
ATOM 774 N N . ARG A 1 106 ? -4.635 3.922 16.717 1.00 96.94 106 ARG A N 1
ATOM 775 C CA . ARG A 1 106 ? -4.530 3.294 15.401 1.00 96.94 106 ARG A CA 1
ATOM 776 C C . ARG A 1 106 ? -3.083 3.261 14.920 1.00 96.94 106 ARG A C 1
ATOM 778 O O . ARG A 1 106 ? -2.369 4.258 15.018 1.00 96.94 106 ARG A O 1
ATOM 785 N N . GLN A 1 107 ? -2.676 2.114 14.402 1.00 95.19 107 GLN A N 1
ATOM 786 C CA . GLN A 1 107 ? -1.401 1.915 13.736 1.00 95.19 107 GLN A CA 1
ATOM 787 C C . GLN A 1 107 ? -1.623 2.030 12.229 1.00 95.19 107 GLN A C 1
ATOM 789 O O . GLN A 1 107 ? -2.491 1.364 11.667 1.00 95.19 107 GLN A O 1
ATOM 794 N N . PHE A 1 108 ? -0.856 2.909 11.592 1.00 92.19 108 PHE A N 1
ATOM 795 C CA . PHE A 1 108 ? -0.784 3.006 10.138 1.00 92.19 108 PHE A CA 1
ATOM 796 C C . PHE A 1 108 ? 0.495 2.322 9.672 1.00 92.19 108 PHE A C 1
ATOM 798 O O . PHE A 1 108 ? 1.488 2.303 10.406 1.00 92.19 108 PHE A O 1
ATOM 805 N N . ALA A 1 109 ? 0.473 1.780 8.457 1.00 92.31 109 ALA A N 1
ATOM 806 C CA . ALA A 1 109 ? 1.686 1.272 7.843 1.00 92.31 109 ALA A CA 1
ATOM 807 C C . ALA A 1 109 ? 2.737 2.397 7.720 1.00 92.31 109 ALA A C 1
ATOM 809 O O . ALA A 1 109 ? 2.365 3.564 7.534 1.00 92.31 109 ALA A O 1
ATOM 810 N N . PRO A 1 110 ? 4.038 2.076 7.821 1.00 92.62 110 PRO A N 1
ATOM 811 C CA . PRO A 1 110 ? 5.099 3.042 7.566 1.00 92.62 110 PRO A CA 1
ATOM 812 C C . PRO A 1 110 ? 4.952 3.665 6.173 1.00 92.62 110 PRO A C 1
ATOM 814 O O . PRO A 1 110 ? 4.695 2.958 5.202 1.00 92.62 110 PRO A O 1
ATOM 817 N N . LEU A 1 111 ? 5.159 4.979 6.048 1.00 93.00 111 LEU A N 1
ATOM 818 C CA . LEU A 1 111 ? 5.033 5.665 4.753 1.00 93.00 111 LEU A CA 1
ATOM 819 C C . LEU A 1 111 ? 6.015 5.121 3.703 1.00 93.00 111 LEU A C 1
ATOM 821 O O . LEU A 1 111 ? 5.693 5.042 2.518 1.00 93.00 111 LEU A O 1
ATOM 825 N N . SER A 1 112 ? 7.181 4.656 4.156 1.00 91.69 112 SER A N 1
ATOM 826 C CA . SER A 1 112 ? 8.188 3.989 3.332 1.00 91.69 112 SER A CA 1
ATOM 827 C C . SER A 1 112 ? 7.669 2.767 2.568 1.00 91.69 112 SER A C 1
ATOM 829 O O . SER A 1 112 ? 8.214 2.459 1.511 1.00 91.69 112 SER A O 1
ATOM 831 N N . ASP A 1 113 ? 6.620 2.087 3.046 1.00 93.12 113 ASP A N 1
ATOM 832 C CA . ASP A 1 113 ? 6.017 0.945 2.342 1.00 93.12 113 ASP A CA 1
ATOM 833 C C . ASP A 1 113 ? 5.456 1.354 0.970 1.00 93.12 113 ASP A C 1
ATOM 835 O O . ASP A 1 113 ? 5.492 0.583 0.004 1.00 93.12 113 ASP A O 1
ATOM 839 N N . PHE A 1 114 ? 4.952 2.586 0.868 1.00 96.06 114 PHE A N 1
ATOM 840 C CA . PHE A 1 114 ? 4.284 3.112 -0.322 1.00 96.06 114 PHE A CA 1
ATOM 841 C C . PHE A 1 114 ? 5.244 3.806 -1.289 1.00 96.06 114 PHE A C 1
ATOM 843 O O . PHE A 1 114 ? 4.912 3.971 -2.464 1.00 96.06 114 PHE A O 1
ATOM 850 N N . ALA A 1 115 ? 6.439 4.183 -0.832 1.00 93.56 115 ALA A N 1
ATOM 851 C CA . ALA A 1 115 ? 7.436 4.842 -1.665 1.00 93.56 115 ALA A CA 1
ATOM 852 C C . ALA A 1 115 ? 7.895 3.938 -2.824 1.00 93.56 115 ALA A C 1
ATOM 854 O O . ALA A 1 115 ? 8.031 2.719 -2.673 1.00 93.56 115 ALA A O 1
ATOM 855 N N . GLY A 1 116 ? 8.133 4.535 -3.991 1.00 91.94 116 GLY A N 1
ATOM 856 C CA . GLY A 1 116 ? 8.558 3.832 -5.201 1.00 91.94 116 GLY A CA 1
ATOM 857 C C . GLY A 1 116 ? 8.064 4.490 -6.484 1.00 91.94 116 GLY A C 1
ATOM 858 O O . GLY A 1 116 ? 7.357 5.494 -6.459 1.00 91.94 116 GLY A O 1
ATOM 859 N N . VAL A 1 117 ? 8.436 3.913 -7.621 1.00 93.44 117 VAL A N 1
ATOM 860 C CA . VAL A 1 117 ? 7.907 4.307 -8.932 1.00 93.44 117 VAL A CA 1
ATOM 861 C C . VAL A 1 117 ? 6.780 3.348 -9.287 1.00 93.44 117 VAL A C 1
ATOM 863 O O . VAL A 1 117 ? 6.907 2.155 -9.054 1.00 93.44 117 VAL A O 1
ATOM 866 N N . TYR A 1 118 ? 5.680 3.849 -9.832 1.00 96.00 118 TYR A N 1
ATOM 867 C CA . TYR A 1 118 ? 4.549 3.052 -10.296 1.00 96.00 118 TYR A CA 1
ATOM 868 C C . TYR A 1 118 ? 4.353 3.326 -11.779 1.00 96.00 118 TYR A C 1
ATOM 870 O O . TYR A 1 118 ? 4.092 4.467 -12.161 1.00 96.00 118 TYR A O 1
ATOM 878 N N . ASN A 1 119 ? 4.505 2.299 -12.609 1.00 92.88 119 ASN A N 1
ATOM 879 C CA . ASN A 1 119 ? 4.397 2.391 -14.061 1.00 92.88 119 ASN A CA 1
ATOM 880 C C . ASN A 1 119 ? 2.975 2.033 -14.501 1.00 92.88 119 ASN A C 1
ATOM 882 O O . ASN A 1 119 ? 2.420 1.023 -14.072 1.00 92.88 119 ASN A O 1
ATOM 886 N N . PHE A 1 120 ? 2.389 2.870 -15.353 1.00 93.81 120 PHE A N 1
ATOM 887 C CA . PHE A 1 120 ? 1.022 2.730 -15.855 1.00 93.81 120 PHE A CA 1
ATOM 888 C C . PHE A 1 120 ? 1.025 2.264 -17.317 1.00 93.81 120 PHE A C 1
ATOM 890 O O . PHE A 1 120 ? 2.058 2.261 -17.992 1.00 93.81 120 PHE A O 1
ATOM 897 N N . GLU A 1 121 ? -0.141 1.854 -17.820 1.00 85.81 121 GLU A N 1
ATOM 898 C CA . GLU A 1 121 ? -0.278 1.370 -19.196 1.00 85.81 121 GLU A CA 1
ATOM 899 C C . GLU A 1 121 ? 0.178 2.404 -20.242 1.00 85.81 121 GLU A C 1
ATOM 901 O O . GLU A 1 121 ? -0.167 3.590 -20.200 1.00 85.81 121 GLU A O 1
ATOM 906 N N . ALA A 1 122 ? 0.929 1.930 -21.240 1.00 79.50 122 ALA A N 1
ATOM 907 C CA . ALA A 1 122 ? 1.439 2.774 -22.312 1.00 79.50 122 ALA A CA 1
ATOM 908 C C . ALA A 1 122 ? 0.301 3.441 -23.107 1.00 79.50 122 ALA A C 1
ATOM 910 O O . ALA A 1 122 ? -0.651 2.792 -23.537 1.00 79.50 122 ALA A O 1
ATOM 911 N N . GLY A 1 123 ? 0.437 4.746 -23.359 1.00 79.19 123 GLY A N 1
ATOM 912 C CA . GLY A 1 123 ? -0.572 5.540 -24.070 1.00 79.19 123 GLY A CA 1
ATOM 913 C C . GLY A 1 123 ? -1.733 6.029 -23.195 1.00 79.19 123 GLY A C 1
ATOM 914 O O . GLY A 1 123 ? -2.622 6.705 -23.716 1.00 79.19 123 GLY A O 1
ATOM 915 N N . GLY A 1 124 ? -1.722 5.722 -21.893 1.00 85.56 124 GLY A N 1
ATOM 916 C CA . GLY A 1 124 ? -2.627 6.306 -20.906 1.00 85.56 124 GLY A CA 1
ATOM 917 C C . GLY A 1 124 ? -2.324 7.782 -20.591 1.00 85.56 124 GLY A C 1
ATOM 918 O O . GLY A 1 124 ? -1.317 8.329 -21.043 1.00 85.56 124 GLY A O 1
ATOM 919 N N . PRO A 1 125 ? -3.196 8.450 -19.810 1.00 89.44 125 PRO A N 1
ATOM 920 C CA . PRO A 1 125 ? -3.029 9.857 -19.428 1.00 89.44 125 PRO A CA 1
ATOM 921 C C . PRO A 1 125 ? -1.888 10.094 -18.426 1.00 89.44 125 PRO A C 1
ATOM 923 O O . PRO A 1 125 ? -1.489 11.236 -18.222 1.00 89.44 125 PRO A O 1
ATOM 926 N N . VAL A 1 126 ? -1.396 9.029 -17.794 1.00 93.56 126 VAL A N 1
ATOM 927 C CA . VAL A 1 126 ? -0.270 9.022 -16.861 1.00 93.56 126 VAL A CA 1
ATOM 928 C C . VAL A 1 126 ? 0.652 7.896 -17.299 1.00 93.56 126 VAL A C 1
ATOM 930 O O . VAL A 1 126 ? 0.180 6.777 -17.495 1.00 93.56 126 VAL A O 1
ATOM 933 N N . SER A 1 127 ? 1.943 8.180 -17.466 1.00 92.75 127 SER A N 1
ATOM 934 C CA . SER A 1 127 ? 2.941 7.147 -17.772 1.00 92.75 127 SER A CA 1
ATOM 935 C C . SER A 1 127 ? 3.505 6.499 -16.511 1.00 92.75 127 SER A C 1
ATOM 937 O O . SER A 1 127 ? 3.685 5.282 -16.458 1.00 92.75 127 SER A O 1
ATOM 939 N N . LYS A 1 128 ? 3.767 7.308 -15.482 1.00 95.00 128 LYS A N 1
ATOM 940 C CA . LYS A 1 128 ? 4.281 6.858 -14.190 1.00 95.00 128 LYS A CA 1
ATOM 941 C C . LYS A 1 128 ? 3.925 7.825 -13.068 1.00 95.00 128 LYS A C 1
ATOM 943 O O . LYS A 1 128 ? 3.718 9.011 -13.309 1.00 95.00 128 LYS A O 1
ATOM 948 N N . ILE A 1 129 ? 3.948 7.328 -11.840 1.00 97.81 129 ILE A N 1
ATOM 949 C CA . ILE A 1 129 ? 3.882 8.139 -10.622 1.00 97.81 129 ILE A CA 1
ATOM 950 C C . ILE A 1 129 ? 5.063 7.756 -9.741 1.00 97.81 129 ILE A C 1
ATOM 952 O O . ILE A 1 129 ? 5.255 6.579 -9.447 1.00 97.81 129 ILE A O 1
ATOM 956 N N . THR A 1 130 ? 5.853 8.736 -9.314 1.00 96.81 130 THR A N 1
ATOM 957 C CA . THR A 1 130 ? 6.884 8.525 -8.290 1.00 96.81 130 THR A CA 1
ATOM 958 C C . THR A 1 130 ? 6.307 8.927 -6.945 1.00 96.81 130 THR A C 1
ATOM 960 O O . THR A 1 130 ? 5.880 10.065 -6.791 1.00 96.81 130 THR A O 1
ATOM 963 N N . VAL A 1 131 ? 6.284 8.010 -5.986 1.00 97.62 131 VAL A N 1
ATOM 964 C CA . VAL A 1 131 ? 5.824 8.242 -4.616 1.00 97.62 131 VAL A CA 1
ATOM 965 C C . VAL A 1 131 ? 7.042 8.331 -3.702 1.00 97.62 131 VAL A C 1
ATOM 967 O O . VAL A 1 131 ? 7.889 7.434 -3.697 1.00 97.62 131 VAL A O 1
ATOM 970 N N . GLY A 1 132 ? 7.130 9.408 -2.933 1.00 93.88 132 GLY A N 1
ATOM 971 C CA . GLY A 1 132 ? 8.166 9.648 -1.935 1.00 93.88 132 GLY A CA 1
ATOM 972 C C . GLY A 1 132 ? 7.572 10.037 -0.587 1.00 93.88 132 GLY A C 1
ATOM 973 O O . GLY A 1 132 ? 6.358 10.123 -0.427 1.00 93.88 132 GLY A O 1
ATOM 974 N N . GLU A 1 133 ? 8.443 10.284 0.386 1.00 92.81 133 GLU A N 1
ATOM 975 C CA . GLU A 1 133 ? 8.067 10.844 1.683 1.00 92.81 133 GLU A CA 1
ATOM 976 C C . GLU A 1 133 ? 8.698 12.230 1.825 1.00 92.81 133 GLU A C 1
ATOM 978 O O . GLU A 1 133 ? 9.906 12.400 1.640 1.00 92.81 133 GLU A O 1
ATOM 983 N N . GLU A 1 134 ? 7.887 13.228 2.162 1.00 86.81 134 GLU A N 1
ATOM 984 C CA . GLU A 1 134 ? 8.340 14.586 2.433 1.00 86.81 134 GLU A CA 1
ATOM 985 C C . GLU A 1 134 ? 7.583 15.139 3.645 1.00 86.81 134 GLU A C 1
ATOM 987 O O . GLU A 1 134 ? 6.359 15.114 3.696 1.00 86.81 134 GLU A O 1
ATOM 992 N N . ASN A 1 135 ? 8.312 15.636 4.650 1.00 87.25 135 ASN A N 1
ATOM 993 C CA . ASN A 1 135 ? 7.740 16.225 5.871 1.00 87.25 135 ASN A CA 1
ATOM 994 C C . ASN A 1 135 ? 6.759 15.317 6.649 1.00 87.25 135 ASN A C 1
ATOM 996 O O . ASN A 1 135 ? 5.895 15.822 7.363 1.00 87.25 135 ASN A O 1
ATOM 1000 N N . GLY A 1 136 ? 6.917 13.991 6.565 1.00 87.25 136 GLY A N 1
ATOM 1001 C CA . GLY A 1 136 ? 6.029 13.029 7.231 1.00 87.25 136 GLY A CA 1
ATOM 1002 C C . GLY A 1 136 ? 4.692 12.816 6.515 1.00 87.25 136 GLY A C 1
ATOM 1003 O O . GLY A 1 136 ? 3.758 12.280 7.112 1.00 87.25 136 GLY A O 1
ATOM 1004 N N . GLU A 1 137 ? 4.601 13.230 5.253 1.00 91.50 137 GLU A N 1
ATOM 1005 C CA . GLU A 1 137 ? 3.496 12.957 4.339 1.00 91.50 137 GLU A CA 1
ATOM 1006 C C . GLU A 1 137 ? 4.033 12.278 3.078 1.00 91.50 137 GLU A C 1
ATOM 1008 O O . GLU A 1 137 ? 5.227 12.348 2.769 1.00 91.50 137 GLU A O 1
ATOM 1013 N N . LEU A 1 138 ? 3.152 11.610 2.334 1.00 96.56 138 LEU A N 1
ATOM 1014 C CA . LEU A 1 138 ? 3.524 11.091 1.026 1.00 96.56 138 LEU A CA 1
ATOM 1015 C C . LEU A 1 138 ? 3.483 12.222 -0.001 1.00 96.56 138 LEU A C 1
ATOM 1017 O O . LEU A 1 138 ? 2.493 12.949 -0.112 1.00 96.56 138 LEU A O 1
ATOM 1021 N N . SER A 1 139 ? 4.551 12.338 -0.779 1.00 96.69 139 SER A N 1
ATOM 1022 C CA . SER A 1 139 ? 4.611 13.187 -1.961 1.00 96.69 139 SER A CA 1
ATOM 1023 C C . SER A 1 139 ? 4.491 12.335 -3.217 1.00 96.69 139 SER A C 1
ATOM 1025 O O . SER A 1 139 ? 4.924 11.183 -3.257 1.00 96.69 139 SER A O 1
ATOM 1027 N N . ILE A 1 140 ? 3.882 12.900 -4.251 1.00 97.75 140 ILE A N 1
ATOM 1028 C CA . ILE A 1 140 ? 3.783 12.281 -5.569 1.00 97.75 140 ILE A CA 1
ATOM 1029 C C . ILE A 1 140 ? 4.381 13.212 -6.614 1.00 97.75 140 ILE A C 1
ATOM 1031 O O . ILE A 1 140 ? 4.166 14.419 -6.559 1.00 97.75 140 ILE A O 1
ATOM 1035 N N . ASP A 1 141 ? 5.105 12.654 -7.575 1.00 96.56 141 ASP A N 1
ATOM 1036 C CA . ASP A 1 141 ? 5.563 13.335 -8.783 1.00 96.56 141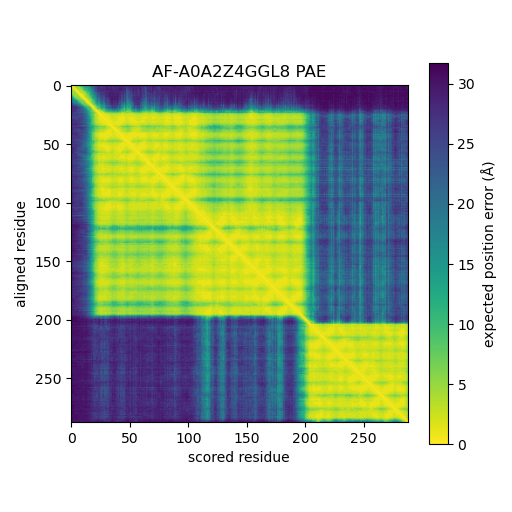 ASP A CA 1
ATOM 1037 C C . ASP A 1 141 ? 5.023 12.592 -10.002 1.00 96.56 141 ASP A C 1
ATOM 1039 O O . ASP A 1 141 ? 5.322 11.411 -10.229 1.00 96.56 141 ASP A O 1
ATOM 1043 N N . VAL A 1 142 ? 4.194 13.293 -10.767 1.00 96.31 142 VAL A N 1
ATOM 1044 C CA . VAL A 1 142 ? 3.587 12.793 -11.994 1.00 96.31 142 VAL A CA 1
ATOM 1045 C C . VAL A 1 142 ? 4.148 13.624 -13.146 1.00 96.31 142 VAL A C 1
ATOM 1047 O O . VAL A 1 142 ? 3.831 14.810 -13.221 1.00 96.31 142 VAL A O 1
ATOM 1050 N N . PRO A 1 143 ? 4.950 13.062 -14.068 1.00 93.31 143 PRO A N 1
ATOM 1051 C CA . PRO A 1 143 ? 5.625 13.844 -15.109 1.00 93.31 143 PRO A CA 1
ATOM 1052 C C . PRO A 1 143 ? 4.696 14.752 -15.925 1.00 93.31 143 PRO A C 1
ATOM 1054 O O . PRO A 1 143 ? 5.093 15.833 -16.359 1.00 93.31 143 PRO A O 1
ATOM 1057 N N . GLU A 1 144 ? 3.455 14.320 -16.132 1.00 93.62 144 GLU A N 1
ATOM 1058 C CA . GLU A 1 144 ? 2.437 15.038 -16.891 1.00 93.62 144 GLU A CA 1
ATOM 1059 C C . GLU A 1 144 ? 1.726 16.146 -16.090 1.00 93.62 144 GLU A C 1
ATOM 1061 O O . GLU A 1 144 ? 1.177 17.067 -16.697 1.00 93.62 144 GLU A O 1
ATOM 1066 N N . PHE A 1 145 ? 1.740 16.090 -14.751 1.00 92.00 145 PHE A N 1
ATOM 1067 C CA . PHE A 1 145 ? 0.937 16.967 -13.879 1.00 92.00 145 PHE A CA 1
ATOM 1068 C C . PHE A 1 145 ? 1.728 17.692 -12.776 1.00 92.00 145 PHE A C 1
ATOM 1070 O O . PHE A 1 145 ? 1.189 18.603 -12.146 1.00 92.00 145 PHE A O 1
ATOM 1077 N N . GLY A 1 146 ? 3.002 17.352 -12.583 1.00 93.50 146 GLY A N 1
ATOM 1078 C CA . GLY A 1 146 ? 3.885 17.901 -11.559 1.00 93.50 146 GLY A CA 1
ATOM 1079 C C . GLY A 1 146 ? 3.785 17.190 -10.208 1.00 93.50 146 GLY A C 1
ATOM 1080 O O . GLY A 1 146 ? 3.268 16.077 -10.096 1.00 93.50 146 GLY A O 1
ATOM 1081 N N . GLN A 1 147 ? 4.307 17.864 -9.180 1.00 95.12 147 GLN A N 1
ATOM 1082 C CA . GLN A 1 147 ? 4.410 17.343 -7.820 1.00 95.12 147 GLN A CA 1
ATOM 1083 C C . GLN A 1 147 ? 3.211 17.766 -6.951 1.00 95.12 147 GLN A C 1
ATOM 1085 O O . GLN A 1 147 ? 2.745 18.903 -7.050 1.00 95.12 147 GLN A O 1
ATOM 1090 N N . SER A 1 148 ? 2.746 16.876 -6.073 1.00 95.44 148 SER A N 1
ATOM 1091 C CA . SER A 1 148 ? 1.714 17.134 -5.056 1.00 95.44 148 SER A CA 1
ATOM 1092 C C . SER A 1 148 ? 1.979 16.314 -3.783 1.00 95.44 148 SER A C 1
ATOM 1094 O O . SER A 1 148 ? 2.932 15.535 -3.728 1.00 95.44 148 SER A O 1
ATOM 1096 N N . THR A 1 149 ? 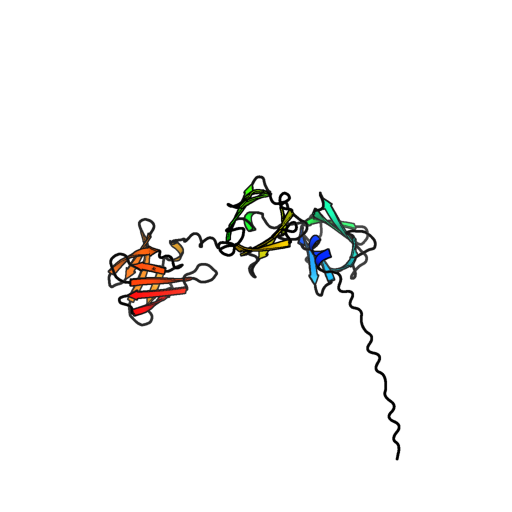1.137 16.476 -2.765 1.00 96.38 149 THR A N 1
ATOM 1097 C CA . THR A 1 149 ? 1.088 15.622 -1.569 1.00 96.38 149 THR A CA 1
ATOM 1098 C C . THR A 1 149 ? -0.225 14.844 -1.528 1.00 96.38 149 THR A C 1
ATOM 1100 O O . THR A 1 149 ? -1.235 15.273 -2.091 1.00 96.38 149 THR A O 1
ATOM 1103 N N . ILE A 1 150 ? -0.207 13.678 -0.882 1.00 97.00 150 ILE A N 1
ATOM 1104 C CA . ILE A 1 150 ? -1.402 12.867 -0.627 1.00 97.00 150 ILE A CA 1
ATOM 1105 C C . ILE A 1 150 ? -1.575 12.649 0.876 1.00 97.00 150 ILE A C 1
ATOM 1107 O O . ILE A 1 150 ? -0.623 12.380 1.611 1.00 97.00 150 ILE A O 1
ATOM 1111 N N . GLU A 1 151 ? -2.813 12.779 1.335 1.00 94.44 151 GLU A N 1
ATOM 1112 C CA . GLU A 1 151 ? -3.177 12.813 2.748 1.00 94.44 151 GLU A CA 1
ATOM 1113 C C . GLU A 1 151 ? -3.702 11.452 3.216 1.00 94.44 151 GLU A C 1
ATOM 1115 O O . GLU A 1 151 ? -4.345 10.722 2.460 1.00 94.44 151 GLU A O 1
ATOM 1120 N N . ASN A 1 152 ? -3.465 11.105 4.483 1.00 92.88 152 ASN A N 1
ATOM 1121 C CA . ASN A 1 152 ? -4.000 9.874 5.071 1.00 92.88 152 ASN A CA 1
ATOM 1122 C C . ASN A 1 152 ? -5.534 9.856 5.048 1.00 92.88 152 ASN A C 1
ATOM 1124 O O . ASN A 1 152 ? -6.184 10.869 5.303 1.00 92.88 152 ASN A O 1
ATOM 1128 N N . THR A 1 153 ? -6.116 8.671 4.876 1.00 95.00 153 THR A N 1
ATOM 1129 C CA . THR A 1 153 ? -7.552 8.458 5.080 1.00 95.00 153 THR A CA 1
ATOM 1130 C C . THR A 1 153 ? -7.811 7.507 6.247 1.00 95.00 153 THR A C 1
ATOM 1132 O O . THR A 1 153 ? -6.897 7.033 6.922 1.00 95.00 153 THR A O 1
ATOM 1135 N N . SER A 1 154 ? -9.089 7.238 6.518 1.00 93.94 154 SER A N 1
ATOM 1136 C CA . SER A 1 154 ? -9.470 6.187 7.462 1.00 93.94 154 SER A CA 1
ATOM 1137 C C . SER A 1 154 ? -9.420 4.783 6.857 1.00 93.94 154 SER A C 1
ATOM 1139 O O . SER A 1 154 ? -9.630 3.826 7.593 1.00 93.94 154 SER A O 1
ATOM 1141 N N . VAL A 1 155 ? -9.216 4.630 5.551 1.00 94.56 155 VAL A N 1
ATOM 1142 C CA . VAL A 1 155 ? -9.153 3.321 4.893 1.00 94.56 155 VAL A CA 1
ATOM 1143 C C . VAL A 1 155 ? -7.683 2.920 4.791 1.00 94.56 155 VAL A C 1
ATOM 1145 O O . VAL A 1 155 ? -6.845 3.740 4.415 1.00 94.56 155 VAL A O 1
ATOM 1148 N N . ASN A 1 156 ? -7.358 1.685 5.183 1.00 93.44 156 ASN A N 1
ATOM 1149 C CA . ASN A 1 156 ? -5.976 1.203 5.140 1.00 93.44 156 ASN A CA 1
ATOM 1150 C C . ASN A 1 156 ? -5.430 1.274 3.712 1.00 93.44 156 ASN A C 1
ATOM 1152 O O . ASN A 1 156 ? -6.155 0.991 2.761 1.00 93.44 156 ASN A O 1
ATOM 1156 N N . ASP A 1 157 ? -4.158 1.660 3.591 1.00 96.69 157 ASP A N 1
ATOM 1157 C CA . ASP A 1 157 ? -3.445 1.791 2.317 1.00 96.69 157 ASP A CA 1
ATOM 1158 C C . ASP A 1 157 ? -4.125 2.737 1.296 1.00 96.69 157 ASP A C 1
ATOM 1160 O O . ASP A 1 157 ? -3.800 2.714 0.110 1.00 96.69 157 ASP A O 1
ATOM 1164 N N . MET A 1 158 ? -5.045 3.602 1.745 1.00 96.94 158 MET A N 1
ATOM 1165 C CA . MET A 1 158 ? -5.712 4.604 0.914 1.00 96.94 158 MET A CA 1
ATOM 1166 C C . MET A 1 158 ? -5.361 6.021 1.364 1.00 96.94 158 MET A C 1
ATOM 1168 O O . MET A 1 158 ? -5.521 6.391 2.533 1.00 96.94 158 MET A O 1
ATOM 1172 N N . PHE A 1 159 ? -4.975 6.837 0.392 1.00 97.56 159 PHE A N 1
ATOM 1173 C CA . PHE A 1 159 ? -4.625 8.242 0.547 1.00 97.56 159 PHE A CA 1
ATOM 1174 C C . PHE A 1 159 ? -5.484 9.107 -0.374 1.00 97.56 159 PHE A C 1
ATOM 1176 O O . PHE A 1 159 ? -6.005 8.630 -1.382 1.00 97.56 159 PHE A O 1
ATOM 1183 N N . TYR A 1 160 ? -5.641 10.381 -0.036 1.00 96.31 160 TYR A N 1
ATOM 1184 C CA . TYR A 1 160 ? -6.448 11.326 -0.800 1.00 96.31 160 TYR A CA 1
ATOM 1185 C C . TYR A 1 160 ? -5.591 12.461 -1.360 1.00 96.31 160 TYR A C 1
ATOM 1187 O O . TYR A 1 160 ? -4.825 13.085 -0.631 1.00 96.31 160 TYR A O 1
ATOM 1195 N N . GLU A 1 161 ? -5.745 12.750 -2.651 1.00 95.38 161 GLU A N 1
ATOM 1196 C CA . GLU A 1 161 ? -5.115 13.888 -3.322 1.00 95.38 161 GLU A CA 1
ATOM 1197 C C . GLU A 1 161 ? -6.168 14.990 -3.560 1.00 95.38 161 GLU A C 1
ATOM 1199 O O . GLU A 1 161 ? -7.144 14.769 -4.295 1.00 95.38 161 GLU A O 1
ATOM 1204 N N . PRO A 1 162 ? -6.016 16.176 -2.943 1.00 91.94 162 PRO A N 1
ATOM 1205 C CA . PRO A 1 162 ? -7.063 17.192 -2.944 1.00 91.94 162 PRO A CA 1
ATOM 1206 C C . PRO A 1 162 ? -7.189 17.985 -4.252 1.00 91.94 162 PRO A C 1
ATOM 1208 O O . PRO A 1 162 ? -8.286 18.469 -4.545 1.00 91.94 162 PRO A O 1
ATOM 1211 N N . ASN A 1 163 ? -6.127 18.134 -5.050 1.00 90.69 163 ASN A N 1
ATOM 1212 C CA . ASN A 1 163 ? -6.152 18.992 -6.242 1.00 90.69 163 ASN A CA 1
ATOM 1213 C C . ASN A 1 163 ? -7.003 18.399 -7.371 1.00 90.69 163 ASN A C 1
ATOM 1215 O O . ASN A 1 163 ? -7.753 19.117 -8.037 1.00 90.69 163 ASN A O 1
ATOM 1219 N N . TYR A 1 164 ? -6.926 17.086 -7.559 1.00 90.44 164 TYR A N 1
ATOM 1220 C CA . TYR A 1 164 ? -7.668 16.329 -8.565 1.00 90.44 164 TYR A CA 1
ATOM 1221 C C . TYR A 1 164 ? -8.825 15.519 -7.970 1.00 90.44 164 TYR A C 1
ATOM 1223 O O . TYR A 1 164 ? -9.590 14.910 -8.727 1.00 90.44 164 TYR A O 1
ATOM 1231 N N . GLN A 1 165 ? -8.996 15.564 -6.641 1.00 92.88 165 GLN A N 1
ATOM 1232 C CA . GLN A 1 165 ? -10.010 14.824 -5.883 1.00 92.88 165 GLN A CA 1
ATOM 1233 C C . GLN A 1 165 ? -9.917 13.325 -6.170 1.00 92.88 165 GLN A C 1
ATOM 1235 O O . GLN A 1 165 ? -10.880 12.701 -6.631 1.00 92.88 165 GLN A O 1
ATOM 1240 N N . SER A 1 166 ? -8.722 12.779 -5.967 1.00 95.56 166 SER A N 1
ATOM 1241 C CA . SER A 1 166 ? -8.402 11.403 -6.341 1.00 95.56 166 SER A CA 1
ATOM 1242 C C . SER A 1 166 ? -8.087 10.558 -5.119 1.00 95.56 166 SER A C 1
ATOM 1244 O O . SER A 1 166 ? -7.411 11.027 -4.206 1.00 95.56 166 SER A O 1
ATOM 1246 N N . ASP A 1 167 ? -8.536 9.306 -5.129 1.00 97.25 167 ASP A N 1
ATOM 1247 C CA . ASP A 1 167 ? -8.111 8.321 -4.134 1.00 97.25 167 ASP A CA 1
ATOM 1248 C C . ASP A 1 167 ? -6.924 7.533 -4.695 1.00 97.25 167 ASP A C 1
ATOM 1250 O O . ASP A 1 167 ? -6.999 6.989 -5.799 1.00 97.25 167 ASP A O 1
ATOM 1254 N N . PHE A 1 168 ? -5.840 7.473 -3.930 1.00 98.19 168 PHE A N 1
ATOM 1255 C CA . PHE A 1 168 ? -4.651 6.669 -4.190 1.00 98.19 168 PHE A CA 1
ATOM 1256 C C . PHE A 1 168 ? -4.728 5.428 -3.306 1.00 98.19 168 PHE A C 1
ATOM 1258 O O . PHE A 1 168 ? -4.580 5.525 -2.091 1.00 98.19 168 PHE A O 1
ATOM 1265 N N . ILE A 1 169 ? -5.003 4.278 -3.911 1.00 98.00 169 ILE A N 1
ATOM 1266 C CA . ILE A 1 169 ? -5.246 3.008 -3.227 1.00 98.00 169 ILE A CA 1
ATOM 1267 C C . ILE A 1 169 ? -4.086 2.074 -3.558 1.00 98.00 169 ILE A C 1
ATOM 1269 O O . ILE A 1 169 ? -3.917 1.659 -4.706 1.00 98.00 169 ILE A O 1
ATOM 1273 N N . PHE A 1 170 ? -3.277 1.755 -2.558 1.00 98.06 170 PHE A N 1
ATOM 1274 C CA . PHE A 1 170 ? -2.148 0.849 -2.703 1.00 98.06 170 PHE A CA 1
ATOM 1275 C C . PHE A 1 170 ? -2.599 -0.585 -2.425 1.00 98.06 170 PHE A C 1
ATOM 1277 O O . PHE A 1 170 ? -3.264 -0.856 -1.429 1.00 98.06 170 PHE A O 1
ATOM 1284 N N . GLU A 1 171 ? -2.233 -1.514 -3.304 1.00 96.00 171 GLU A N 1
ATOM 1285 C CA . GLU A 1 171 ? -2.564 -2.930 -3.137 1.00 96.00 171 GLU A CA 1
ATOM 1286 C C . GLU A 1 171 ? -1.312 -3.720 -2.772 1.00 96.00 171 GLU A C 1
ATOM 1288 O O . GLU A 1 171 ? -0.245 -3.550 -3.378 1.00 96.00 171 GLU A O 1
ATOM 1293 N N . ARG A 1 172 ? -1.464 -4.604 -1.784 1.00 93.75 172 ARG A N 1
ATOM 1294 C CA . ARG A 1 172 ? -0.402 -5.482 -1.299 1.00 93.75 172 ARG A CA 1
ATOM 1295 C C . ARG A 1 172 ? -0.520 -6.889 -1.885 1.00 93.75 172 ARG A C 1
ATOM 1297 O O . ARG A 1 172 ? -1.619 -7.351 -2.186 1.00 93.75 172 ARG A O 1
ATOM 1304 N N . ASN A 1 173 ? 0.612 -7.569 -2.044 1.00 88.31 173 ASN A N 1
ATOM 1305 C CA . ASN A 1 173 ? 0.666 -8.992 -2.381 1.00 88.31 173 ASN A CA 1
ATOM 1306 C C . ASN A 1 173 ? 0.429 -9.875 -1.134 1.00 88.31 173 ASN A C 1
ATOM 1308 O O . ASN A 1 173 ? 0.221 -9.377 -0.028 1.00 88.31 173 ASN A O 1
ATOM 1312 N N . GLU A 1 174 ? 0.485 -11.201 -1.303 1.00 82.94 174 GLU A N 1
ATOM 1313 C CA . GLU A 1 174 ? 0.295 -12.172 -0.209 1.00 82.94 174 GLU A CA 1
ATOM 1314 C C . GLU A 1 174 ? 1.364 -12.070 0.898 1.00 82.94 174 GLU A C 1
ATOM 1316 O O . GLU A 1 174 ? 1.111 -12.466 2.034 1.00 82.94 174 GLU A O 1
ATOM 1321 N N . ASN A 1 175 ? 2.527 -11.486 0.591 1.00 79.38 175 ASN A N 1
ATOM 1322 C CA . ASN A 1 175 ? 3.613 -11.241 1.541 1.00 79.38 175 ASN A CA 1
ATOM 1323 C C . ASN A 1 175 ? 3.454 -9.907 2.297 1.00 79.38 175 ASN A C 1
ATOM 1325 O O . ASN A 1 175 ? 4.291 -9.575 3.135 1.00 79.38 175 ASN A O 1
ATOM 1329 N N . GLY A 1 176 ? 2.398 -9.135 2.017 1.00 85.12 176 GLY A N 1
ATOM 1330 C CA . GLY A 1 176 ? 2.155 -7.824 2.623 1.00 85.12 176 GLY A CA 1
ATOM 1331 C C . GLY A 1 176 ? 2.934 -6.671 1.978 1.00 85.12 176 GLY A C 1
ATOM 1332 O O . GLY A 1 176 ? 2.926 -5.557 2.505 1.00 85.12 176 GLY A O 1
ATOM 1333 N N . GLU A 1 177 ? 3.583 -6.895 0.836 1.00 87.62 177 GLU A N 1
ATOM 1334 C CA . GLU A 1 177 ? 4.355 -5.873 0.124 1.00 87.62 177 GLU A CA 1
ATOM 1335 C C . GLU A 1 177 ? 3.456 -5.095 -0.834 1.00 87.62 177 GLU A C 1
ATOM 1337 O O . GLU A 1 177 ? 2.688 -5.694 -1.584 1.00 87.62 177 GLU A O 1
ATOM 1342 N N . VAL A 1 178 ? 3.569 -3.766 -0.856 1.00 93.94 178 VAL A N 1
ATOM 1343 C CA . VAL A 1 178 ? 2.845 -2.923 -1.820 1.00 93.94 178 VAL A CA 1
ATOM 1344 C C . VAL A 1 178 ? 3.384 -3.178 -3.227 1.00 93.94 178 VAL A C 1
ATOM 1346 O O . VAL A 1 178 ? 4.566 -2.954 -3.481 1.00 93.94 178 VAL A O 1
ATOM 1349 N N . VAL A 1 179 ? 2.516 -3.604 -4.145 1.00 92.12 179 VAL A N 1
ATOM 1350 C CA . VAL A 1 179 ? 2.883 -3.996 -5.519 1.00 92.12 179 VAL A CA 1
ATOM 1351 C C . VAL A 1 179 ? 2.102 -3.257 -6.599 1.00 92.12 179 VAL A C 1
ATOM 1353 O O . VAL A 1 179 ? 2.516 -3.260 -7.757 1.00 92.12 179 VAL A O 1
ATOM 1356 N N . LYS A 1 180 ? 0.981 -2.614 -6.261 1.00 95.38 180 LYS A N 1
ATOM 1357 C CA . LYS A 1 180 ? 0.181 -1.841 -7.220 1.00 95.38 180 LYS A CA 1
ATOM 1358 C C . LYS A 1 180 ? -0.330 -0.552 -6.606 1.00 95.38 180 LYS A C 1
ATOM 1360 O O . LYS A 1 180 ? -0.485 -0.445 -5.391 1.00 95.38 180 LYS A O 1
ATOM 1365 N N . LEU A 1 181 ? -0.625 0.397 -7.481 1.00 98.19 181 LEU A N 1
ATOM 1366 C CA . LEU A 1 181 ? -1.300 1.642 -7.172 1.00 98.19 181 LEU A CA 1
ATOM 1367 C C . LEU A 1 181 ? -2.508 1.790 -8.095 1.00 98.19 181 LEU A C 1
ATOM 1369 O O . LEU A 1 181 ? -2.369 1.905 -9.312 1.00 98.19 181 LEU A O 1
ATOM 1373 N N . LYS A 1 182 ? -3.693 1.836 -7.502 1.00 97.75 182 LYS A N 1
ATOM 1374 C CA . LYS A 1 182 ? -4.930 2.232 -8.162 1.00 97.75 182 LYS A CA 1
ATOM 1375 C C . LYS A 1 182 ? -5.201 3.704 -7.864 1.00 97.75 182 LYS A C 1
ATOM 1377 O O . LYS A 1 182 ? -5.181 4.112 -6.707 1.00 97.75 182 LYS A O 1
ATOM 1382 N N . VAL A 1 183 ? -5.483 4.496 -8.895 1.00 97.44 183 VAL A N 1
ATOM 1383 C CA . VAL A 1 183 ? -5.853 5.912 -8.747 1.00 97.44 183 VAL A CA 1
ATOM 1384 C C . VAL A 1 183 ? -7.263 6.123 -9.273 1.00 97.44 183 VAL A C 1
ATOM 1386 O O . VAL A 1 183 ? -7.499 6.029 -10.478 1.00 97.44 183 VAL A O 1
ATOM 1389 N N . ASP A 1 184 ? -8.197 6.426 -8.376 1.00 95.94 184 ASP A N 1
ATOM 1390 C CA . ASP A 1 184 ? -9.580 6.753 -8.721 1.00 95.94 184 ASP A CA 1
ATOM 1391 C C . ASP A 1 184 ? -9.754 8.272 -8.790 1.00 95.94 184 ASP A C 1
ATOM 1393 O O . ASP A 1 184 ? -9.936 8.946 -7.776 1.00 95.94 184 ASP A O 1
ATOM 1397 N N . VAL A 1 185 ? -9.738 8.821 -10.005 1.00 93.50 185 VAL A N 1
ATOM 1398 C CA . VAL A 1 185 ? -9.943 10.251 -10.272 1.00 93.50 185 VAL A CA 1
ATOM 1399 C C . VAL A 1 185 ? -11.444 10.533 -10.326 1.00 93.50 185 VAL A C 1
ATOM 1401 O O . VAL A 1 185 ? -12.067 10.551 -11.395 1.00 93.50 185 VAL A O 1
ATOM 1404 N N . LYS A 1 186 ? -12.058 10.746 -9.156 1.00 87.44 186 LYS A N 1
ATOM 1405 C CA . LYS A 1 186 ? -13.522 10.892 -9.004 1.00 87.44 186 LYS A CA 1
ATOM 1406 C C . LYS A 1 186 ? -14.103 12.005 -9.867 1.00 87.44 186 LYS A C 1
ATOM 1408 O O . LYS A 1 186 ? -15.187 11.852 -10.423 1.00 87.44 186 LYS A O 1
ATOM 1413 N N . SER A 1 187 ? -13.365 13.104 -10.013 1.00 84.31 187 SER A N 1
ATOM 1414 C CA . SER A 1 187 ? -13.764 14.259 -10.824 1.00 84.31 187 SER A CA 1
ATOM 1415 C C . SER A 1 187 ? -13.944 13.930 -12.313 1.00 84.31 187 SER A C 1
ATOM 1417 O O . SER A 1 187 ? -14.699 14.616 -13.002 1.00 84.31 187 SER A O 1
ATOM 1419 N N . GLN A 1 188 ? -13.290 12.873 -12.804 1.00 85.56 188 GLN A N 1
ATOM 1420 C CA . GLN A 1 188 ? -13.312 12.453 -14.209 1.00 85.56 188 GLN A CA 1
ATOM 1421 C C . GLN A 1 188 ? -13.977 11.085 -14.416 1.00 85.56 188 GLN A C 1
ATOM 1423 O O . GLN A 1 188 ? -14.249 10.708 -15.554 1.00 85.56 188 GLN A O 1
ATOM 1428 N N . GLY A 1 189 ? -14.250 10.342 -13.338 1.00 87.94 189 GLY A N 1
ATOM 1429 C CA . GLY A 1 189 ? -14.761 8.972 -13.414 1.00 87.94 189 GLY A CA 1
ATOM 1430 C C . GLY A 1 189 ? -13.761 8.002 -14.051 1.00 87.94 189 GLY A C 1
ATOM 1431 O O . GLY A 1 189 ? -14.173 7.053 -14.715 1.00 87.94 189 GLY A O 1
ATOM 1432 N N . VAL A 1 190 ? -12.462 8.271 -13.894 1.00 91.12 190 VAL A N 1
ATOM 1433 C CA . VAL A 1 190 ? -11.368 7.472 -14.460 1.00 91.12 190 VAL A CA 1
ATOM 1434 C C . VAL A 1 190 ? -10.675 6.708 -13.340 1.00 91.12 190 VAL A C 1
ATOM 1436 O O . VAL A 1 190 ? -10.352 7.288 -12.307 1.00 91.12 190 VAL A O 1
ATOM 1439 N N . THR A 1 191 ? -10.408 5.428 -13.582 1.00 94.75 191 THR A N 1
ATOM 1440 C CA . THR A 1 191 ? -9.553 4.594 -12.735 1.00 94.75 191 THR A CA 1
ATOM 1441 C C . THR A 1 191 ? -8.289 4.260 -13.508 1.00 94.75 191 THR A C 1
ATOM 1443 O O . THR A 1 191 ? -8.361 3.753 -14.628 1.00 94.75 191 THR A O 1
ATOM 1446 N N . LEU A 1 192 ? -7.139 4.537 -12.907 1.00 95.25 192 LEU A N 1
ATOM 1447 C CA . LEU A 1 192 ? -5.827 4.191 -13.439 1.00 95.25 192 LEU A CA 1
ATOM 1448 C C . LEU A 1 192 ? -5.217 3.083 -12.587 1.00 95.25 192 LEU A C 1
ATOM 1450 O O . LEU A 1 192 ? -5.387 3.078 -11.370 1.00 95.25 192 LEU A O 1
ATOM 1454 N N . MET A 1 193 ? -4.497 2.169 -13.228 1.00 95.56 193 MET A N 1
ATOM 1455 C CA . MET A 1 193 ? -3.809 1.062 -12.570 1.00 95.56 193 MET A CA 1
ATOM 1456 C C . MET A 1 193 ? -2.325 1.131 -12.913 1.00 95.56 193 MET A C 1
ATOM 1458 O O . MET A 1 193 ? -1.962 1.103 -14.090 1.00 95.56 193 MET A O 1
ATOM 1462 N N . GLY A 1 194 ? -1.494 1.249 -11.885 1.00 94.56 194 GLY A N 1
ATOM 1463 C CA . GLY A 1 194 ? -0.045 1.246 -11.985 1.00 94.56 194 GLY A CA 1
ATOM 1464 C C . GLY A 1 194 ? 0.539 0.053 -11.244 1.00 94.56 194 GLY A C 1
ATOM 1465 O O . GLY A 1 194 ? 0.108 -0.279 -10.138 1.00 94.56 194 GLY A O 1
ATOM 1466 N N . GLU A 1 195 ? 1.535 -0.585 -11.838 1.00 93.50 195 GLU A N 1
ATOM 1467 C CA . GLU A 1 195 ? 2.338 -1.604 -11.167 1.00 93.50 195 GLU A CA 1
ATOM 1468 C C . GLU A 1 195 ? 3.537 -0.924 -10.526 1.00 93.50 195 GLU A C 1
ATOM 1470 O O . GLU A 1 195 ? 4.204 -0.102 -11.163 1.00 93.50 195 GLU A O 1
ATOM 1475 N N . LYS A 1 196 ? 3.807 -1.241 -9.258 1.00 93.00 196 LYS A N 1
ATOM 1476 C CA . LYS A 1 196 ? 5.021 -0.768 -8.607 1.00 93.00 196 LYS A CA 1
ATOM 1477 C C . LYS A 1 196 ? 6.182 -1.323 -9.411 1.00 93.00 196 LYS A C 1
ATOM 1479 O O . LYS A 1 196 ? 6.283 -2.530 -9.625 1.00 93.00 196 LYS A O 1
ATOM 1484 N N . GLU A 1 197 ? 7.041 -0.429 -9.874 1.00 84.69 197 GLU A N 1
ATOM 1485 C CA . GLU A 1 197 ? 8.357 -0.794 -10.338 1.00 84.69 197 GLU A CA 1
ATOM 1486 C C . GLU A 1 197 ? 8.990 -1.544 -9.183 1.00 84.69 197 GLU A C 1
ATOM 1488 O O . GLU A 1 197 ? 9.325 -0.967 -8.143 1.00 84.69 197 GLU A O 1
ATOM 1493 N N . MET A 1 198 ? 9.084 -2.859 -9.351 1.00 64.62 198 MET A N 1
ATOM 1494 C CA . MET A 1 198 ? 9.973 -3.650 -8.537 1.00 64.62 198 MET A CA 1
ATOM 1495 C C . MET A 1 198 ? 11.291 -2.915 -8.652 1.00 64.62 198 MET A C 1
ATOM 1497 O O . MET A 1 198 ? 11.809 -2.788 -9.765 1.00 64.62 198 MET A O 1
ATOM 1501 N N . ALA A 1 199 ? 11.791 -2.378 -7.532 1.00 44.97 199 ALA A N 1
ATOM 1502 C CA . ALA A 1 199 ? 13.187 -1.999 -7.467 1.00 44.97 199 ALA A CA 1
ATOM 1503 C C . ALA A 1 199 ? 13.896 -3.185 -8.099 1.00 44.97 199 ALA A C 1
ATOM 1505 O O . ALA A 1 199 ? 13.706 -4.304 -7.620 1.00 44.97 199 ALA A O 1
ATOM 1506 N N . ALA A 1 200 ? 14.526 -2.975 -9.255 1.00 39.38 200 ALA A N 1
ATOM 1507 C CA . ALA A 1 200 ? 15.186 -4.041 -9.975 1.00 39.38 200 ALA A CA 1
ATOM 1508 C C . ALA A 1 200 ? 16.256 -4.519 -9.010 1.00 39.38 200 ALA A C 1
ATOM 1510 O O . ALA A 1 200 ? 17.279 -3.859 -8.988 1.00 39.38 200 ALA A O 1
ATOM 1511 N N . THR A 1 201 ? 15.954 -5.502 -8.149 1.00 40.09 201 THR A N 1
ATOM 1512 C CA . THR A 1 201 ? 16.511 -5.716 -6.795 1.00 40.09 201 THR A CA 1
ATOM 1513 C C . THR A 1 201 ? 17.905 -5.154 -6.689 1.00 40.09 201 THR A C 1
ATOM 1515 O O . THR A 1 201 ? 18.821 -5.897 -7.013 1.00 40.09 201 THR A O 1
ATOM 1518 N N . GLU A 1 202 ? 18.021 -3.848 -6.391 1.00 42.06 202 GLU A N 1
ATOM 1519 C CA . GLU A 1 202 ? 19.093 -2.970 -6.896 1.00 42.06 202 GLU A CA 1
ATOM 1520 C C . GLU A 1 202 ? 20.239 -3.741 -7.546 1.00 42.06 202 GLU A C 1
ATOM 1522 O O . GLU A 1 202 ? 21.245 -3.923 -6.887 1.00 42.06 202 GLU A O 1
ATOM 1527 N N . ASN A 1 203 ? 20.002 -4.267 -8.761 1.00 50.31 203 ASN A N 1
ATOM 1528 C CA . ASN A 1 203 ? 20.696 -5.359 -9.447 1.00 50.31 203 ASN A CA 1
ATOM 1529 C C . ASN A 1 203 ? 21.983 -5.771 -8.726 1.00 50.31 203 ASN A C 1
ATOM 1531 O O . ASN A 1 203 ? 23.070 -5.451 -9.219 1.00 50.31 203 ASN A O 1
ATOM 1535 N N . SER A 1 204 ? 21.879 -6.344 -7.513 1.00 68.50 204 SER A N 1
ATOM 1536 C CA . SER A 1 204 ? 23.073 -6.379 -6.677 1.00 68.50 204 SER A CA 1
ATOM 1537 C C . SER A 1 204 ? 23.900 -7.411 -7.386 1.00 68.50 204 SER A C 1
ATOM 1539 O O . SER A 1 204 ? 23.500 -8.565 -7.503 1.00 68.50 204 SER A O 1
ATOM 1541 N N . LEU A 1 205 ? 25.002 -6.993 -8.011 1.00 81.44 205 LEU A N 1
ATOM 1542 C CA . LEU A 1 205 ? 25.771 -7.939 -8.811 1.00 81.44 205 LEU A CA 1
ATOM 1543 C C . LEU A 1 205 ? 26.213 -9.119 -7.926 1.00 81.44 205 LEU A C 1
ATOM 1545 O O . LEU A 1 205 ? 26.503 -10.197 -8.436 1.00 81.44 205 LEU A O 1
ATOM 1549 N N . GLU A 1 206 ? 26.182 -8.902 -6.604 1.00 85.44 206 GLU A N 1
ATOM 1550 C CA . GLU A 1 206 ? 26.334 -9.858 -5.519 1.00 85.44 206 GLU A CA 1
ATOM 1551 C C . GLU A 1 206 ? 25.356 -11.033 -5.603 1.00 85.44 206 GLU A C 1
ATOM 1553 O O . GLU A 1 206 ? 25.786 -12.158 -5.373 1.00 85.44 206 GLU A O 1
ATOM 1558 N N . MET A 1 207 ? 24.096 -10.835 -6.007 1.00 86.75 207 MET A N 1
ATOM 1559 C CA . MET A 1 207 ? 23.131 -11.933 -6.170 1.00 86.75 207 MET A CA 1
ATOM 1560 C C . MET A 1 207 ? 23.576 -12.950 -7.228 1.00 86.75 207 MET A C 1
ATOM 1562 O O . MET A 1 207 ? 23.217 -14.122 -7.160 1.00 86.75 207 MET A O 1
ATOM 1566 N N . TYR A 1 208 ? 24.358 -12.503 -8.216 1.00 92.69 208 TYR A N 1
ATOM 1567 C CA . TYR A 1 208 ? 24.873 -13.358 -9.278 1.00 92.69 208 TYR A CA 1
ATOM 1568 C C . TYR A 1 208 ? 26.230 -13.958 -8.943 1.00 92.69 208 TYR A C 1
ATOM 1570 O O . TYR A 1 208 ? 26.710 -14.749 -9.747 1.00 92.69 208 TYR A O 1
ATOM 1578 N N . VAL A 1 209 ? 26.870 -13.593 -7.825 1.00 94.00 209 VAL A N 1
ATOM 1579 C CA . VAL A 1 209 ? 28.160 -14.149 -7.389 1.00 94.00 209 VAL A CA 1
ATOM 1580 C C . VAL A 1 209 ? 27.936 -15.532 -6.789 1.00 94.00 209 VAL A C 1
ATOM 1582 O O . VAL A 1 209 ? 27.158 -15.700 -5.857 1.00 94.00 209 VAL A O 1
ATOM 1585 N N . GLY A 1 210 ? 28.644 -16.534 -7.300 1.00 95.38 210 GLY A N 1
ATOM 1586 C CA . GLY A 1 210 ? 28.499 -17.904 -6.827 1.00 95.38 210 GLY A CA 1
ATOM 1587 C C . GLY A 1 210 ? 29.320 -18.908 -7.623 1.00 95.38 210 GLY A C 1
ATOM 1588 O O . GLY A 1 210 ? 30.077 -18.554 -8.529 1.00 95.38 210 GLY A O 1
ATOM 1589 N N . ASN A 1 211 ? 29.164 -20.178 -7.257 1.00 97.38 211 ASN A N 1
ATOM 1590 C CA . ASN A 1 211 ? 29.698 -21.314 -7.997 1.00 97.38 211 ASN A CA 1
ATOM 1591 C C . ASN A 1 211 ? 28.522 -22.171 -8.470 1.00 97.38 211 ASN A C 1
ATOM 1593 O O . ASN A 1 211 ? 27.617 -22.465 -7.687 1.00 97.38 211 ASN A O 1
ATOM 1597 N N . PHE A 1 212 ? 28.546 -22.567 -9.737 1.00 97.50 212 PHE A N 1
ATOM 1598 C CA . PHE A 1 212 ? 27.491 -23.339 -10.377 1.00 97.50 212 PHE A CA 1
ATOM 1599 C C . PHE A 1 212 ? 28.092 -24.545 -11.098 1.00 97.50 212 PHE A C 1
ATOM 1601 O O . PHE A 1 212 ? 29.079 -24.402 -11.818 1.00 97.50 212 PHE A O 1
ATOM 1608 N N . ASN A 1 213 ? 27.484 -25.718 -10.943 1.00 97.12 213 ASN A N 1
ATOM 1609 C CA . ASN A 1 213 ? 27.914 -26.952 -11.603 1.00 97.12 213 ASN A CA 1
ATOM 1610 C C . ASN A 1 213 ? 26.981 -27.282 -12.765 1.00 97.12 213 ASN A C 1
ATOM 1612 O O . ASN A 1 213 ? 25.763 -27.346 -12.571 1.00 97.12 213 ASN A O 1
ATOM 1616 N N . PHE A 1 214 ? 27.542 -27.509 -13.953 1.00 96.31 214 PHE A N 1
ATOM 1617 C CA . PHE A 1 214 ? 26.765 -27.917 -15.122 1.00 96.31 214 PHE A CA 1
ATOM 1618 C C . PHE A 1 214 ? 26.277 -29.366 -14.987 1.00 96.31 214 PHE A C 1
ATOM 1620 O O . PHE A 1 214 ? 26.973 -30.225 -14.455 1.00 96.31 214 PHE A O 1
ATOM 1627 N N . VAL A 1 215 ? 25.056 -29.639 -15.456 1.00 92.62 215 VAL A N 1
ATOM 1628 C CA . VAL A 1 215 ? 24.391 -30.946 -15.268 1.00 92.62 215 VAL A CA 1
ATOM 1629 C C . VAL A 1 215 ? 24.994 -32.033 -16.154 1.00 92.62 215 VAL A C 1
ATOM 1631 O O . VAL A 1 215 ? 25.223 -33.153 -15.705 1.00 92.62 215 VAL A O 1
ATOM 1634 N N . ASP A 1 216 ? 25.232 -31.696 -17.420 1.00 89.88 216 ASP A N 1
ATOM 1635 C CA . ASP A 1 216 ? 25.536 -32.678 -18.465 1.00 89.88 216 ASP A CA 1
ATOM 1636 C C . ASP A 1 216 ? 27.029 -32.753 -18.815 1.00 89.88 216 ASP A C 1
ATOM 1638 O O . ASP A 1 216 ? 27.436 -33.560 -19.654 1.00 89.88 216 ASP A O 1
ATOM 1642 N N . ILE A 1 217 ? 27.854 -31.915 -18.185 1.00 90.75 217 ILE A N 1
ATOM 1643 C CA . ILE A 1 217 ? 29.295 -31.830 -18.427 1.00 90.75 217 ILE A CA 1
ATOM 1644 C C . ILE A 1 217 ? 30.045 -31.582 -17.119 1.00 90.75 217 ILE A C 1
ATOM 1646 O O . ILE A 1 217 ? 29.565 -30.866 -16.245 1.00 90.75 217 ILE A O 1
ATOM 1650 N N . ASP A 1 218 ? 31.245 -32.155 -17.011 1.00 92.25 218 ASP A N 1
ATOM 1651 C CA . ASP A 1 218 ? 32.159 -31.944 -15.883 1.00 92.25 218 ASP A CA 1
ATOM 1652 C C . ASP A 1 218 ? 32.850 -30.579 -16.027 1.00 92.25 218 ASP A C 1
ATOM 1654 O O . ASP A 1 218 ? 33.988 -30.466 -16.485 1.00 92.25 218 ASP A O 1
ATOM 1658 N N . MET A 1 219 ? 32.078 -29.527 -15.767 1.00 94.06 219 MET A N 1
ATOM 1659 C CA . MET A 1 219 ? 32.466 -28.128 -15.901 1.00 94.06 219 MET A CA 1
ATOM 1660 C C . MET A 1 219 ? 31.748 -27.312 -14.827 1.00 94.06 219 MET A C 1
ATOM 1662 O O . MET A 1 219 ? 30.628 -27.645 -14.418 1.00 94.06 219 MET A O 1
ATOM 1666 N N . SER A 1 220 ? 32.357 -26.208 -14.413 1.00 96.25 220 SER A N 1
ATOM 1667 C CA . SER A 1 220 ? 31.768 -25.265 -13.471 1.00 96.25 220 SER A CA 1
ATOM 1668 C C . SER A 1 220 ? 31.772 -23.842 -14.025 1.00 96.25 220 SER A C 1
ATOM 1670 O O . SER A 1 220 ? 32.548 -23.477 -14.909 1.00 96.25 220 SER A O 1
ATOM 1672 N N . LEU A 1 221 ? 30.859 -23.023 -13.515 1.00 97.25 221 LEU A N 1
ATOM 1673 C CA . LEU A 1 221 ? 30.868 -21.582 -13.699 1.00 97.25 221 LEU A CA 1
ATOM 1674 C C . LEU A 1 221 ? 31.035 -20.933 -12.332 1.00 97.25 221 LEU A C 1
ATOM 1676 O O . LEU A 1 221 ? 30.186 -21.079 -11.457 1.00 97.25 221 LEU A O 1
ATOM 1680 N N . GLN A 1 222 ? 32.103 -20.168 -12.172 1.00 98.00 222 GLN A N 1
ATOM 1681 C CA . GLN A 1 222 ? 32.271 -19.254 -11.057 1.00 98.00 222 GLN A CA 1
ATOM 1682 C C . GLN A 1 222 ? 32.019 -17.828 -11.532 1.00 98.00 222 GLN A C 1
ATOM 1684 O O . GLN A 1 222 ? 32.607 -17.373 -12.510 1.00 98.00 222 GLN A O 1
ATOM 1689 N N . THR A 1 223 ? 31.190 -17.093 -10.810 1.00 97.44 223 THR A N 1
ATOM 1690 C CA . THR A 1 223 ? 30.908 -15.679 -11.068 1.00 97.44 223 THR A CA 1
ATOM 1691 C C . THR A 1 223 ? 31.404 -14.830 -9.906 1.00 97.44 223 THR A C 1
ATOM 1693 O O . THR A 1 223 ? 31.273 -15.192 -8.738 1.00 97.44 223 THR A O 1
ATOM 1696 N N . LYS A 1 224 ? 32.015 -13.688 -10.221 1.00 95.94 224 LYS A N 1
ATOM 1697 C CA . LYS A 1 224 ? 32.523 -12.702 -9.253 1.00 95.94 224 LYS A CA 1
ATOM 1698 C C . LYS A 1 224 ? 32.206 -11.294 -9.725 1.00 95.94 224 LYS A C 1
ATOM 1700 O O . LYS A 1 224 ? 31.895 -11.092 -10.893 1.00 95.94 224 LYS A O 1
ATOM 1705 N N . ILE A 1 225 ? 32.376 -10.312 -8.846 1.00 93.19 225 ILE A N 1
ATOM 1706 C CA . ILE A 1 225 ? 32.405 -8.904 -9.246 1.00 93.19 225 ILE A CA 1
ATOM 1707 C C . ILE A 1 225 ? 33.854 -8.488 -9.485 1.00 93.19 225 ILE A C 1
ATOM 1709 O O . ILE A 1 225 ? 34.715 -8.660 -8.620 1.00 93.19 225 ILE A O 1
ATOM 1713 N N . LYS A 1 226 ? 34.120 -7.908 -10.654 1.00 89.94 226 LYS A N 1
ATOM 1714 C CA . LYS A 1 226 ? 35.393 -7.271 -11.000 1.00 89.94 226 LYS A CA 1
ATOM 1715 C C . LYS A 1 226 ? 35.090 -5.979 -11.747 1.00 89.94 226 LYS A C 1
ATOM 1717 O O . LYS A 1 226 ? 34.271 -5.981 -12.657 1.00 89.94 226 LYS A O 1
ATOM 1722 N N . ASP A 1 227 ? 35.711 -4.877 -11.334 1.00 86.25 227 ASP A N 1
ATOM 1723 C CA . ASP A 1 227 ? 35.535 -3.556 -11.958 1.00 86.25 227 ASP A CA 1
ATOM 1724 C C . ASP A 1 227 ? 34.057 -3.124 -12.104 1.00 86.25 227 ASP A C 1
ATOM 1726 O O . ASP A 1 227 ? 33.664 -2.517 -13.098 1.00 86.25 227 ASP A O 1
ATOM 1730 N N . GLY A 1 228 ? 33.219 -3.473 -11.118 1.00 82.31 228 GLY A N 1
ATOM 1731 C CA . GLY A 1 228 ? 31.786 -3.152 -11.123 1.00 82.31 228 GLY A CA 1
ATOM 1732 C C . GLY A 1 228 ? 30.951 -3.944 -12.137 1.00 82.31 228 GLY A C 1
ATOM 1733 O O . GLY A 1 228 ? 29.832 -3.543 -12.438 1.00 82.31 228 GLY A O 1
ATOM 1734 N N . LYS A 1 229 ? 31.479 -5.049 -12.677 1.00 88.56 229 LYS A N 1
ATOM 1735 C CA . LYS A 1 229 ? 30.793 -5.960 -13.604 1.00 88.56 229 LYS A CA 1
ATOM 1736 C C . LYS A 1 229 ? 30.849 -7.400 -13.105 1.00 88.56 229 LYS A C 1
ATOM 1738 O O . LYS A 1 229 ? 31.741 -7.761 -12.335 1.00 88.56 229 LYS A O 1
ATOM 1743 N N . ILE A 1 230 ? 29.939 -8.240 -13.599 1.00 95.19 230 ILE A N 1
ATOM 1744 C CA . ILE A 1 230 ? 30.031 -9.688 -13.390 1.00 95.19 230 ILE A CA 1
ATOM 1745 C C . ILE A 1 230 ? 31.167 -10.228 -14.257 1.00 95.19 230 ILE A C 1
ATOM 1747 O O . ILE A 1 230 ? 31.294 -9.896 -15.436 1.00 95.19 230 ILE A O 1
ATOM 1751 N N . TYR A 1 231 ? 31.991 -11.068 -13.656 1.00 97.06 231 TYR A N 1
ATOM 1752 C CA . TYR A 1 231 ? 33.118 -11.744 -14.268 1.00 97.06 231 TYR A CA 1
ATOM 1753 C C . TYR A 1 231 ? 32.920 -13.249 -14.120 1.00 97.06 231 TYR A C 1
ATOM 1755 O O . TYR A 1 231 ? 32.911 -13.761 -12.999 1.00 97.06 231 TYR A O 1
ATOM 1763 N N . GLY A 1 232 ? 32.704 -13.932 -15.243 1.00 97.56 232 GLY A N 1
ATOM 1764 C CA . GLY A 1 232 ? 32.495 -15.375 -15.308 1.00 97.56 232 GLY A CA 1
ATOM 1765 C C . GLY A 1 232 ? 33.801 -16.107 -15.596 1.00 97.56 232 GLY A C 1
ATOM 1766 O O . GLY A 1 232 ? 34.572 -15.685 -16.456 1.00 97.56 232 GLY A O 1
ATOM 1767 N N . ILE A 1 233 ? 34.038 -17.203 -14.884 1.00 97.81 233 ILE A N 1
ATOM 1768 C CA . ILE A 1 233 ? 35.212 -18.065 -15.003 1.00 97.81 233 ILE A CA 1
ATOM 1769 C C . ILE A 1 233 ? 34.717 -19.501 -15.160 1.00 97.81 233 ILE A C 1
ATOM 1771 O O . ILE A 1 233 ? 33.930 -19.981 -14.349 1.00 97.81 233 ILE A O 1
ATOM 1775 N N . THR A 1 234 ? 35.203 -20.178 -16.190 1.00 95.88 234 THR A N 1
ATOM 1776 C CA . THR A 1 234 ? 35.018 -21.613 -16.429 1.00 95.88 234 THR A CA 1
ATOM 1777 C C . THR A 1 234 ? 36.382 -22.254 -16.660 1.00 95.88 234 THR A C 1
ATOM 1779 O O . THR A 1 234 ? 37.388 -21.564 -16.848 1.00 95.88 234 THR A O 1
ATOM 1782 N N . GLU A 1 235 ? 36.431 -23.576 -16.741 1.00 94.00 235 GLU A N 1
ATOM 1783 C CA . GLU A 1 235 ? 37.634 -24.321 -17.120 1.00 94.00 235 GLU A CA 1
ATOM 1784 C C . GLU A 1 235 ? 38.079 -24.029 -18.567 1.00 94.00 235 GLU A C 1
ATOM 1786 O O . GLU A 1 235 ? 39.231 -24.282 -18.920 1.00 94.00 235 GLU A O 1
ATOM 1791 N N . GLN A 1 236 ? 37.190 -23.485 -19.408 1.00 91.81 236 GLN A N 1
ATOM 1792 C CA . GLN A 1 236 ? 37.454 -23.192 -20.823 1.00 91.81 236 GLN A CA 1
ATOM 1793 C C . GLN A 1 236 ? 37.836 -21.730 -21.090 1.00 91.81 236 GLN A C 1
ATOM 1795 O O . GLN A 1 236 ? 38.303 -21.408 -22.184 1.00 91.81 236 GLN A O 1
ATOM 1800 N N . GLY A 1 237 ? 37.659 -20.838 -20.114 1.00 94.62 237 GLY A N 1
ATOM 1801 C CA . GLY A 1 237 ? 37.960 -19.419 -20.268 1.00 94.62 237 GLY A CA 1
ATOM 1802 C C . GLY A 1 237 ? 37.219 -18.527 -19.280 1.00 94.62 237 GLY A C 1
ATOM 1803 O O . GLY A 1 237 ? 36.407 -18.981 -18.473 1.00 94.62 237 GLY A O 1
ATOM 1804 N N . GLU A 1 238 ? 37.507 -17.234 -19.372 1.00 97.06 238 GLU A N 1
ATOM 1805 C CA . GLU A 1 238 ? 36.958 -16.191 -18.512 1.00 97.06 238 GLU A CA 1
ATOM 1806 C C . GLU A 1 238 ? 36.551 -14.966 -19.334 1.00 97.06 238 GLU A C 1
ATOM 1808 O O . GLU A 1 238 ? 37.179 -14.652 -20.348 1.00 97.06 238 GLU A O 1
ATOM 1813 N N . ALA A 1 239 ? 35.492 -14.279 -18.911 1.00 97.75 239 ALA A N 1
ATOM 1814 C CA . ALA A 1 239 ? 34.978 -13.099 -19.597 1.00 97.75 239 ALA A CA 1
ATOM 1815 C C . ALA A 1 239 ? 34.138 -12.217 -18.666 1.00 97.75 239 ALA A C 1
ATOM 1817 O O . ALA A 1 239 ? 33.525 -12.688 -17.704 1.00 97.75 239 ALA A O 1
ATOM 1818 N N . PHE A 1 240 ? 34.069 -10.925 -18.988 1.00 97.69 240 PHE A N 1
ATOM 1819 C CA . PHE A 1 240 ? 33.064 -10.039 -18.408 1.00 97.69 240 PHE A CA 1
ATOM 1820 C C . PHE A 1 240 ? 31.687 -10.340 -18.998 1.00 97.69 240 PHE A C 1
ATOM 1822 O O . PHE A 1 240 ? 31.568 -10.708 -20.167 1.00 97.69 240 PHE A O 1
ATOM 1829 N N . LEU A 1 241 ? 30.647 -10.150 -18.192 1.00 96.38 241 LEU A N 1
ATOM 1830 C CA . LEU A 1 241 ? 29.261 -10.255 -18.623 1.00 96.38 241 LEU A CA 1
ATOM 1831 C C . LEU A 1 241 ? 28.646 -8.854 -18.675 1.00 96.38 241 LEU A C 1
ATOM 1833 O O . LEU A 1 241 ? 28.733 -8.085 -17.714 1.00 96.38 241 LEU A O 1
ATOM 1837 N N . SER A 1 242 ? 28.022 -8.523 -19.801 1.00 90.31 242 SER A N 1
ATOM 1838 C CA . SER A 1 242 ? 27.366 -7.232 -20.031 1.00 90.31 242 SER A CA 1
ATOM 1839 C C . SER A 1 242 ? 25.853 -7.407 -20.042 1.00 90.31 242 SER A C 1
ATOM 1841 O O . SER A 1 242 ? 25.345 -8.350 -20.642 1.00 90.31 242 SER A O 1
ATOM 1843 N N . ALA A 1 243 ? 25.138 -6.530 -19.338 1.00 86.44 243 ALA A N 1
ATOM 1844 C CA . ALA A 1 243 ? 23.687 -6.613 -19.232 1.00 86.44 243 ALA A CA 1
ATOM 1845 C C . ALA A 1 243 ? 23.014 -6.479 -20.607 1.00 86.44 243 ALA A C 1
ATOM 1847 O O . ALA A 1 243 ? 23.517 -5.787 -21.497 1.00 86.44 243 ALA A O 1
ATOM 1848 N N . THR A 1 244 ? 21.875 -7.144 -20.759 1.00 84.69 244 THR A N 1
ATOM 1849 C CA . THR A 1 244 ? 20.972 -6.978 -21.903 1.00 84.69 244 THR A CA 1
ATOM 1850 C C . THR A 1 244 ? 19.707 -6.229 -21.478 1.00 84.69 244 THR A C 1
ATOM 1852 O O . THR A 1 244 ? 19.531 -5.936 -20.296 1.00 84.69 244 THR A O 1
ATOM 1855 N N . ASP A 1 245 ? 18.817 -5.947 -22.432 1.00 79.81 245 ASP A N 1
ATOM 1856 C CA . ASP A 1 245 ? 17.490 -5.382 -22.146 1.00 79.81 245 ASP A CA 1
ATOM 1857 C C . ASP A 1 245 ? 16.547 -6.403 -21.472 1.00 79.81 245 ASP A C 1
ATOM 1859 O O . ASP A 1 245 ? 15.485 -6.037 -20.970 1.00 79.81 245 ASP A O 1
ATOM 1863 N N . GLU A 1 246 ? 16.914 -7.690 -21.452 1.00 78.19 246 GLU A N 1
ATOM 1864 C CA . GLU A 1 246 ? 16.172 -8.741 -20.757 1.00 78.19 246 GLU A CA 1
ATOM 1865 C C . GLU A 1 246 ? 16.716 -8.937 -19.333 1.00 78.19 246 GLU A C 1
ATOM 1867 O O . GLU A 1 246 ? 17.920 -9.095 -19.111 1.00 78.19 246 GLU A O 1
ATOM 1872 N N . ALA A 1 247 ? 15.809 -8.963 -18.351 1.00 81.56 247 ALA A N 1
ATOM 1873 C CA . ALA A 1 247 ? 16.160 -9.146 -16.948 1.00 81.56 247 ALA A CA 1
ATOM 1874 C C . ALA A 1 247 ? 16.946 -10.449 -16.717 1.00 81.56 247 ALA A C 1
ATOM 1876 O O . ALA A 1 247 ? 16.585 -11.515 -17.222 1.00 81.56 247 ALA A O 1
ATOM 1877 N N . HIS A 1 248 ? 18.017 -10.352 -15.922 1.00 90.12 248 HIS A N 1
ATOM 1878 C CA . HIS A 1 248 ? 18.917 -11.456 -15.561 1.00 90.12 248 HIS A CA 1
ATOM 1879 C C . HIS A 1 248 ? 19.629 -12.146 -16.741 1.00 90.12 248 HIS A C 1
ATOM 1881 O O . HIS A 1 248 ? 20.248 -13.197 -16.553 1.00 90.12 248 HIS A O 1
ATOM 1887 N N . LEU A 1 249 ? 19.567 -11.573 -17.946 1.00 92.88 249 LEU A N 1
ATOM 1888 C CA . LEU A 1 249 ? 20.280 -12.051 -19.123 1.00 92.88 249 LEU A CA 1
ATOM 1889 C C . LEU A 1 249 ? 21.479 -11.147 -19.416 1.00 92.88 249 LEU A C 1
ATOM 1891 O O . LEU A 1 249 ? 21.359 -9.921 -19.501 1.00 92.88 249 LEU A O 1
ATOM 1895 N N . TYR A 1 250 ? 22.630 -11.777 -19.631 1.00 95.44 250 TYR A N 1
ATOM 1896 C CA . TYR A 1 250 ? 23.888 -11.104 -19.919 1.00 95.44 250 TYR A CA 1
ATOM 1897 C C . TYR A 1 250 ? 24.550 -11.666 -21.177 1.00 95.44 250 TYR A C 1
ATOM 1899 O O . TYR A 1 250 ? 24.559 -12.876 -21.395 1.00 95.44 250 TYR A O 1
ATOM 1907 N N . ASN A 1 251 ? 25.169 -10.797 -21.974 1.00 96.56 251 ASN A N 1
ATOM 1908 C CA . ASN A 1 251 ? 26.067 -11.179 -23.062 1.00 96.56 251 ASN A CA 1
ATOM 1909 C C . ASN A 1 251 ? 27.470 -11.459 -22.521 1.00 96.56 251 ASN A C 1
ATOM 1911 O O . ASN A 1 251 ? 27.966 -10.718 -21.668 1.00 96.56 251 ASN A O 1
ATOM 1915 N N . ILE A 1 252 ? 28.142 -12.468 -23.071 1.00 97.00 252 ILE A N 1
ATOM 1916 C CA . ILE A 1 252 ? 29.546 -12.754 -22.764 1.00 97.00 252 ILE A CA 1
ATOM 1917 C C . ILE A 1 252 ? 30.426 -11.831 -23.616 1.00 97.00 252 ILE A C 1
ATOM 1919 O O . ILE A 1 252 ? 30.397 -11.883 -24.845 1.00 97.00 252 ILE A O 1
ATOM 1923 N N . GLU A 1 253 ? 31.207 -10.954 -22.989 1.00 95.88 253 GLU A N 1
ATOM 1924 C CA . GLU A 1 253 ? 32.062 -10.023 -23.726 1.00 95.88 253 GLU A CA 1
ATOM 1925 C C . GLU A 1 253 ? 33.162 -10.781 -24.493 1.00 95.88 253 GLU A C 1
ATOM 1927 O O . GLU A 1 253 ? 33.916 -11.570 -23.929 1.00 95.88 253 GLU A O 1
ATOM 1932 N N . GLY A 1 254 ? 33.272 -10.517 -25.799 1.00 93.44 254 GLY A N 1
ATOM 1933 C CA . GLY A 1 254 ? 34.329 -11.066 -26.656 1.00 93.44 254 GLY A CA 1
ATOM 1934 C C . GLY A 1 254 ? 34.019 -12.409 -27.324 1.00 93.44 254 GLY A C 1
ATOM 1935 O O . GLY A 1 254 ? 34.789 -12.820 -28.193 1.00 93.44 254 GLY A O 1
ATOM 1936 N N . VAL A 1 255 ? 32.898 -13.064 -27.001 1.00 93.00 255 VAL A N 1
ATOM 1937 C CA . VAL A 1 255 ? 32.470 -14.316 -27.652 1.00 93.00 255 VAL A CA 1
ATOM 1938 C C . VAL A 1 255 ? 30.955 -14.345 -27.901 1.00 93.00 255 VAL A C 1
ATOM 1940 O O . VAL A 1 255 ? 30.199 -13.731 -27.154 1.00 93.00 255 VAL A O 1
ATOM 1943 N N . PRO A 1 256 ? 30.472 -15.047 -28.943 1.00 92.44 256 PRO A N 1
ATOM 1944 C CA . PRO A 1 256 ? 29.040 -15.174 -29.199 1.00 92.44 256 PRO A CA 1
ATOM 1945 C C . PRO A 1 256 ? 28.390 -16.137 -28.193 1.00 92.44 256 PRO A C 1
ATOM 1947 O O . PRO A 1 256 ? 28.360 -17.352 -28.398 1.00 92.44 256 PRO A O 1
ATOM 1950 N N . GLY A 1 257 ? 27.860 -15.591 -27.099 1.00 96.06 257 GLY A N 1
ATOM 1951 C CA . GLY A 1 257 ? 27.130 -16.357 -26.094 1.00 96.06 257 GLY A CA 1
ATOM 1952 C C . GLY A 1 257 ? 26.468 -15.491 -25.026 1.00 96.06 257 GLY A C 1
ATOM 1953 O O . GLY A 1 257 ? 26.712 -14.286 -24.937 1.00 96.06 257 GLY A O 1
ATOM 1954 N N . THR A 1 258 ? 25.627 -16.122 -24.210 1.00 97.62 258 THR A N 1
ATOM 1955 C CA . THR A 1 258 ? 24.851 -15.467 -23.150 1.00 97.62 258 THR A CA 1
ATOM 1956 C C . THR A 1 258 ? 24.846 -16.278 -21.862 1.00 97.62 258 THR A C 1
ATOM 1958 O O . THR A 1 258 ? 24.940 -17.502 -21.897 1.00 97.62 258 THR A O 1
ATOM 1961 N N . VAL A 1 259 ? 24.640 -15.607 -20.732 1.00 97.75 259 VAL A N 1
ATOM 1962 C CA . VAL A 1 259 ? 24.386 -16.218 -19.423 1.00 97.75 259 VAL A CA 1
ATOM 1963 C C . VAL A 1 259 ? 23.054 -15.693 -18.902 1.00 97.75 259 VAL A C 1
ATOM 1965 O O . VAL A 1 259 ? 22.894 -14.483 -18.747 1.00 97.75 259 VAL A O 1
ATOM 1968 N N . LYS A 1 260 ? 22.102 -16.588 -18.637 1.00 97.19 260 LYS A N 1
ATOM 1969 C CA . LYS A 1 260 ? 20.811 -16.255 -18.028 1.00 97.19 260 LYS A CA 1
ATOM 1970 C C . LYS A 1 260 ? 20.736 -16.816 -16.617 1.00 97.19 260 LYS A C 1
ATOM 1972 O O . LYS A 1 260 ? 20.860 -18.025 -16.437 1.00 97.19 260 LYS A O 1
ATOM 1977 N N . PHE A 1 261 ? 20.497 -15.956 -15.638 1.00 96.19 261 PHE A N 1
ATOM 1978 C CA . PHE A 1 261 ? 20.271 -16.360 -14.254 1.00 96.19 261 PHE A CA 1
ATOM 1979 C C . PHE A 1 261 ? 18.770 -16.489 -13.995 1.00 96.19 261 PHE A C 1
ATOM 1981 O O . PHE A 1 261 ? 17.989 -15.600 -14.329 1.00 96.19 261 PHE A O 1
ATOM 1988 N N . LYS A 1 262 ? 18.351 -17.594 -13.382 1.00 94.19 262 LYS A N 1
ATOM 1989 C CA . LYS A 1 262 ? 16.987 -17.770 -12.886 1.00 94.19 262 LYS A CA 1
ATOM 1990 C C . LYS A 1 262 ? 16.970 -17.485 -11.397 1.00 94.19 262 LYS A C 1
ATOM 1992 O O . LYS A 1 262 ? 17.579 -18.215 -10.615 1.00 94.19 262 LYS A O 1
ATOM 1997 N N . VAL A 1 263 ? 16.256 -16.444 -11.011 1.00 87.25 263 VAL A N 1
ATOM 1998 C CA . VAL A 1 263 ? 16.192 -15.960 -9.632 1.00 87.25 263 VAL A CA 1
ATOM 1999 C C . VAL A 1 263 ? 14.827 -16.320 -9.042 1.00 87.25 263 VAL A C 1
ATOM 2001 O O . VAL A 1 263 ? 13.821 -16.254 -9.747 1.00 87.25 263 VAL A O 1
ATOM 2004 N N . ASN A 1 264 ? 14.786 -16.765 -7.786 1.00 81.38 264 ASN A N 1
ATOM 2005 C CA . ASN A 1 264 ? 13.531 -16.988 -7.062 1.00 81.38 264 ASN A CA 1
ATOM 2006 C C . ASN A 1 264 ? 12.994 -15.691 -6.423 1.00 81.38 264 ASN A C 1
ATOM 2008 O O . ASN A 1 264 ? 13.638 -14.647 -6.461 1.00 81.38 264 ASN A O 1
ATOM 2012 N N . GLU A 1 265 ? 11.819 -15.773 -5.798 1.00 71.88 265 GLU A N 1
ATOM 2013 C CA . GLU A 1 265 ? 11.128 -14.631 -5.173 1.00 71.88 265 GLU A CA 1
ATOM 2014 C C . GLU A 1 265 ? 11.930 -13.958 -4.046 1.00 71.88 265 GLU A C 1
ATOM 2016 O O . GLU A 1 265 ? 11.719 -12.787 -3.760 1.00 71.88 265 GLU A O 1
ATOM 2021 N N . VAL A 1 266 ? 12.892 -14.668 -3.441 1.00 69.19 266 VAL A N 1
ATOM 2022 C CA . VAL A 1 266 ? 13.772 -14.139 -2.382 1.00 69.19 266 VAL A CA 1
ATOM 2023 C C . VAL A 1 266 ? 15.111 -13.615 -2.918 1.00 69.19 266 VAL A C 1
ATOM 2025 O O . VAL A 1 266 ? 16.047 -13.402 -2.150 1.00 69.19 266 VAL A O 1
ATOM 2028 N N . GLY A 1 267 ? 15.246 -13.443 -4.237 1.00 73.75 267 GLY A N 1
ATOM 2029 C CA . GLY A 1 267 ? 16.441 -12.859 -4.855 1.00 73.75 267 GLY A CA 1
ATOM 2030 C C . GLY A 1 267 ? 17.640 -13.807 -4.974 1.00 73.75 267 GLY A C 1
ATOM 2031 O O . GLY A 1 267 ? 18.747 -13.358 -5.257 1.00 73.75 267 GLY A O 1
ATOM 2032 N N . SER A 1 268 ? 17.461 -15.117 -4.778 1.00 84.25 268 SER A N 1
ATOM 2033 C CA . SER A 1 268 ? 18.539 -16.111 -4.900 1.00 84.25 268 SER A CA 1
ATOM 2034 C C . SER A 1 268 ? 18.562 -16.764 -6.281 1.00 84.25 268 SER A C 1
ATOM 2036 O O . SER A 1 268 ? 17.521 -17.175 -6.802 1.00 84.25 268 SER A O 1
ATOM 2038 N N . VAL A 1 269 ? 19.754 -16.931 -6.863 1.00 92.88 269 VAL A N 1
ATOM 2039 C CA . VAL A 1 269 ? 19.926 -17.688 -8.112 1.00 92.88 269 VAL A CA 1
ATOM 2040 C C . VAL A 1 269 ? 19.669 -19.172 -7.853 1.00 92.88 269 VAL A C 1
ATOM 2042 O O . VAL A 1 269 ? 20.307 -19.797 -7.012 1.00 92.88 269 VAL A O 1
ATOM 2045 N N . THR A 1 270 ? 18.737 -19.740 -8.608 1.00 94.44 270 THR A N 1
ATOM 2046 C CA . THR A 1 270 ? 18.337 -21.153 -8.540 1.00 94.44 270 THR A CA 1
ATOM 2047 C C . THR A 1 270 ? 18.863 -21.974 -9.707 1.00 94.44 270 THR A C 1
ATOM 2049 O O . THR A 1 270 ? 18.989 -23.186 -9.584 1.00 94.44 270 THR A O 1
ATOM 2052 N N . GLU A 1 271 ? 19.174 -21.332 -10.830 1.00 97.06 271 GLU A N 1
ATOM 2053 C CA . GLU A 1 271 ? 19.620 -21.974 -12.065 1.00 97.06 271 GLU A CA 1
ATOM 2054 C C . GLU A 1 271 ? 20.393 -20.953 -12.905 1.00 97.06 271 GLU A C 1
ATOM 2056 O O . GLU A 1 271 ? 20.072 -19.761 -12.900 1.00 97.06 271 GLU A O 1
ATOM 2061 N N . VAL A 1 272 ? 21.397 -21.420 -13.642 1.00 97.81 272 VAL A N 1
ATOM 2062 C CA . VAL A 1 272 ? 22.122 -20.630 -14.638 1.00 97.81 272 VAL A CA 1
ATOM 2063 C C . VAL A 1 272 ? 22.093 -21.362 -15.969 1.00 97.81 272 VAL A C 1
ATOM 2065 O O . VAL A 1 272 ? 22.421 -22.541 -16.039 1.00 97.81 272 VAL A O 1
ATOM 2068 N N . VAL A 1 273 ? 21.728 -20.660 -17.037 1.00 97.75 273 VAL A N 1
ATOM 2069 C CA . VAL A 1 273 ? 21.777 -21.182 -18.405 1.00 97.75 273 VAL A CA 1
ATOM 2070 C C . VAL A 1 273 ? 22.856 -20.433 -19.176 1.00 97.75 273 VAL A C 1
ATOM 2072 O O . VAL A 1 273 ? 22.707 -19.249 -19.483 1.00 97.75 273 VAL A O 1
ATOM 2075 N N . LEU A 1 274 ? 23.951 -21.126 -19.484 1.00 96.94 274 LEU A N 1
ATOM 2076 C CA . LEU A 1 274 ? 25.009 -20.648 -20.371 1.00 96.94 274 LEU A CA 1
ATOM 2077 C C . LEU A 1 274 ? 24.688 -21.102 -21.795 1.00 96.94 274 LEU A C 1
ATOM 2079 O O . LEU A 1 274 ? 24.651 -22.298 -22.062 1.00 96.94 274 LEU A O 1
ATOM 2083 N N . THR A 1 275 ? 24.503 -20.167 -22.720 1.00 96.56 275 THR A N 1
ATOM 2084 C CA . THR A 1 275 ? 24.329 -20.471 -24.145 1.00 96.56 275 THR A CA 1
ATOM 2085 C C . THR A 1 275 ? 25.588 -20.074 -24.893 1.00 96.56 275 THR A C 1
ATOM 2087 O O . THR A 1 275 ? 25.919 -18.891 -24.958 1.00 96.56 275 THR A O 1
ATOM 2090 N N . TYR A 1 276 ? 26.273 -21.044 -25.490 1.00 91.81 276 TYR A N 1
ATOM 2091 C CA . TYR A 1 276 ? 27.460 -20.812 -26.313 1.00 91.81 276 TYR A CA 1
ATOM 2092 C C . TYR A 1 276 ? 27.293 -21.511 -27.660 1.00 91.81 276 TYR A C 1
ATOM 2094 O O . TYR A 1 276 ? 26.882 -22.668 -27.705 1.00 91.81 276 TYR A O 1
ATOM 2102 N N . ASP A 1 277 ? 27.543 -20.794 -28.760 1.00 88.62 277 ASP A N 1
ATOM 2103 C CA . ASP A 1 277 ? 27.312 -21.291 -30.131 1.00 88.62 277 ASP A CA 1
ATOM 2104 C C . ASP A 1 277 ? 25.888 -21.865 -30.342 1.00 88.62 277 ASP A C 1
ATOM 2106 O O . ASP A 1 277 ? 25.657 -22.883 -30.994 1.00 88.62 277 ASP A O 1
ATOM 2110 N N . GLY A 1 278 ? 24.903 -21.227 -29.700 1.00 89.06 278 GLY A N 1
ATOM 2111 C CA . GLY A 1 278 ? 23.496 -21.635 -29.741 1.00 89.06 278 GLY A CA 1
ATOM 2112 C C . GLY A 1 278 ? 23.151 -22.896 -28.940 1.00 89.06 278 GLY A C 1
ATOM 2113 O O . GLY A 1 278 ? 21.993 -23.308 -28.964 1.00 89.06 278 GLY A O 1
ATOM 2114 N N . GLN A 1 279 ? 24.104 -23.501 -28.227 1.00 92.75 279 GLN A N 1
ATOM 2115 C CA . GLN A 1 279 ? 23.862 -24.655 -27.359 1.00 92.75 279 GLN A CA 1
ATOM 2116 C C . GLN A 1 279 ? 23.687 -24.199 -25.903 1.00 92.75 279 GLN A C 1
ATOM 2118 O O . GLN A 1 279 ? 24.629 -23.637 -25.336 1.00 92.75 279 GLN A O 1
ATOM 2123 N N . PRO A 1 280 ? 22.507 -24.408 -25.288 1.00 96.38 280 PRO A N 1
ATOM 2124 C CA . PRO A 1 280 ? 22.295 -24.110 -23.881 1.00 96.38 280 PRO A CA 1
ATOM 2125 C C . PRO A 1 280 ? 22.877 -25.219 -22.998 1.00 96.38 280 PRO A C 1
ATOM 2127 O O . PRO A 1 280 ? 22.706 -26.407 -23.267 1.00 96.38 280 PRO A O 1
ATOM 2130 N N . MET A 1 281 ? 23.523 -24.819 -21.912 1.00 96.00 281 MET A N 1
ATOM 2131 C CA . MET A 1 281 ? 24.015 -25.685 -20.850 1.00 96.00 281 MET A CA 1
ATOM 2132 C C . MET A 1 281 ? 23.465 -25.163 -19.526 1.00 96.00 281 MET A C 1
ATOM 2134 O O . MET A 1 281 ? 23.639 -23.988 -19.197 1.00 96.00 281 MET A O 1
ATOM 2138 N N . THR A 1 282 ? 22.799 -26.030 -18.771 1.00 97.56 282 THR A N 1
ATOM 2139 C CA . THR A 1 282 ? 22.206 -25.677 -17.478 1.00 97.56 282 THR A CA 1
ATOM 2140 C C . THR A 1 282 ? 23.166 -26.017 -16.347 1.00 97.56 282 THR A C 1
ATOM 2142 O O . THR A 1 282 ? 23.734 -27.110 -16.316 1.00 97.56 282 THR A O 1
ATOM 2145 N N . ALA A 1 283 ? 23.317 -25.090 -15.409 1.00 97.44 283 ALA A N 1
ATOM 2146 C CA . ALA A 1 283 ? 24.052 -25.257 -14.170 1.00 97.44 283 ALA A CA 1
ATOM 2147 C C . ALA A 1 283 ? 23.188 -24.900 -12.959 1.00 97.44 283 ALA A C 1
ATOM 2149 O O . ALA A 1 283 ? 22.303 -24.043 -13.032 1.00 97.44 283 ALA A O 1
ATOM 2150 N N . TYR A 1 284 ? 23.477 -25.539 -11.830 1.00 96.94 284 TYR A N 1
ATOM 2151 C CA . TYR A 1 284 ? 22.812 -25.291 -10.551 1.00 96.94 284 TYR A CA 1
ATOM 2152 C C . TYR A 1 284 ? 23.818 -24.821 -9.502 1.00 96.94 284 TYR A C 1
ATOM 2154 O O . TYR A 1 284 ? 24.987 -25.206 -9.595 1.00 96.94 284 TYR A O 1
ATOM 2162 N N . PRO A 1 285 ? 23.392 -24.020 -8.507 1.00 96.38 285 PRO A N 1
ATOM 2163 C CA . PRO A 1 285 ? 24.255 -23.623 -7.402 1.00 96.38 285 PRO A CA 1
ATOM 2164 C C . PRO A 1 285 ? 24.917 -24.838 -6.752 1.00 96.38 285 PRO A C 1
ATOM 2166 O O . PRO A 1 285 ? 24.250 -25.816 -6.402 1.00 96.38 285 PRO A O 1
ATOM 2169 N N . SER A 1 286 ? 26.233 -24.781 -6.600 1.00 89.00 286 SER A N 1
ATOM 2170 C CA . SER A 1 286 ? 26.992 -25.802 -5.887 1.00 89.00 286 SER A CA 1
ATOM 2171 C C . SER A 1 286 ? 26.737 -25.652 -4.388 1.00 89.00 286 SER A C 1
ATOM 2173 O O . SER A 1 286 ? 26.794 -24.541 -3.865 1.00 89.00 286 SER A O 1
ATOM 2175 N N . ALA A 1 287 ? 26.464 -26.755 -3.686 1.00 73.62 287 ALA A N 1
ATOM 2176 C CA . ALA A 1 287 ? 26.507 -26.741 -2.227 1.00 73.62 287 ALA A CA 1
ATOM 2177 C C . ALA A 1 287 ? 27.956 -26.465 -1.791 1.00 73.62 287 ALA A C 1
ATOM 2179 O O . ALA A 1 287 ? 28.862 -27.152 -2.270 1.00 73.62 287 ALA A O 1
ATOM 2180 N N . GLU A 1 288 ? 28.160 -25.445 -0.953 1.00 53.88 288 GLU A N 1
ATOM 2181 C CA . GLU A 1 288 ? 29.453 -25.190 -0.298 1.00 53.88 288 GLU A CA 1
ATOM 2182 C C . GLU A 1 288 ? 29.909 -26.373 0.568 1.00 53.88 288 GLU A C 1
ATOM 2184 O O . GLU A 1 288 ? 29.050 -27.015 1.222 1.00 53.88 288 GLU A O 1
#